Protein 7SFN (pdb70)

Radius of gyration: 20.38 Å; Cα contacts (8 Å, |Δi|>4): 750; chains: 2; bounding box: 43×58×56 Å

Structure (mmCIF, N/CA/C/O backbone):
data_7SFN
#
_entry.id   7SFN
#
_cell.length_a   54.036
_cell.length_b   54.036
_cell.length_c   245.493
_cell.angle_alpha   90.000
_cell.angle_beta   90.000
_cell.angle_gamma   120.000
#
_symmetry.space_group_name_H-M   'P 65'
#
loop_
_entity.id
_entity.type
_entity.pdbx_description
1 polymer 'OlmO - oligomycin spirocyclase'
2 non-polymer D-MALATE
3 water water
#
loop_
_atom_site.group_PDB
_atom_site.id
_atom_site.type_symbol
_atom_site.label_atom_id
_atom_site.label_alt_id
_atom_site.label_comp_id
_atom_site.label_asym_id
_atom_site.label_entity_id
_atom_site.label_seq_id
_atom_site.pdbx_PDB_ins_code
_atom_site.Cartn_x
_atom_site.Cartn_y
_atom_site.Cartn_z
_atom_site.occupancy
_atom_site.B_iso_or_equiv
_atom_site.auth_seq_id
_atom_site.auth_comp_id
_atom_site.auth_asym_id
_atom_site.auth_atom_id
_atom_site.pdbx_PDB_model_num
ATOM 1 N N . PHE A 1 37 ? 13.684 29.844 134.223 1.00 113.22 16 PHE A N 1
ATOM 2 C CA . PHE A 1 37 ? 13.587 29.301 132.873 1.00 105.57 16 PHE A CA 1
ATOM 3 C C . PHE A 1 37 ? 12.213 28.696 132.604 1.00 101.63 16 PHE A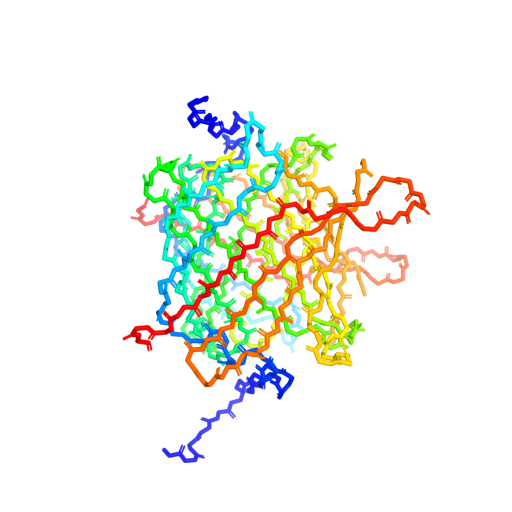 C 1
ATOM 4 O O . PHE A 1 37 ? 11.358 28.628 133.491 1.00 100.19 16 PHE A O 1
ATOM 6 N N . THR A 1 38 ? 12.010 28.270 131.362 1.00 91.87 17 THR A N 1
ATOM 7 C CA . THR A 1 38 ? 10.824 27.544 130.943 1.00 84.16 17 THR A CA 1
ATOM 8 C C . THR A 1 38 ? 11.251 26.117 130.626 1.00 74.31 17 THR A C 1
ATOM 9 O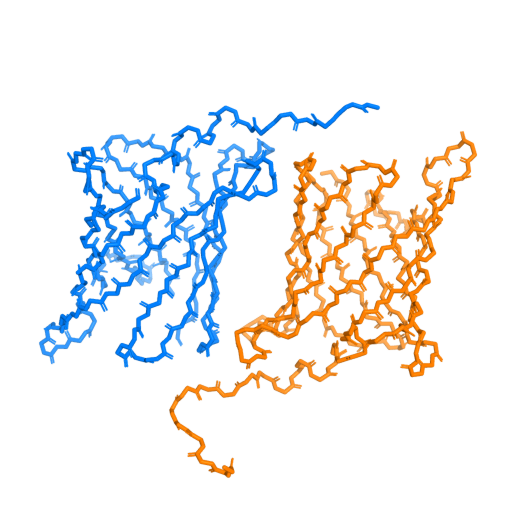 O . THR A 1 38 ? 12.438 25.840 130.429 1.00 71.76 17 THR A O 1
ATOM 13 N N . ARG A 1 39 ? 10.285 25.209 130.604 1.00 72.49 18 ARG A N 1
ATOM 14 C CA . ARG A 1 39 ? 10.562 23.812 130.296 1.00 65.37 18 ARG A CA 1
ATOM 15 C C . ARG A 1 39 ? 11.234 23.660 128.937 1.00 59.84 18 ARG A C 1
ATOM 16 O O . ARG A 1 39 ? 10.662 24.077 127.923 1.00 60.82 18 ARG A O 1
ATOM 24 N N . PRO A 1 40 ? 12.420 23.071 128.866 1.00 58.28 19 PRO A N 1
ATOM 25 C CA . PRO A 1 40 ? 13.058 22.845 127.565 1.00 56.87 19 PRO A CA 1
ATOM 26 C C . PRO A 1 40 ? 12.213 21.914 126.715 1.00 53.81 19 PRO A C 1
ATOM 27 O O . PRO A 1 40 ? 11.722 20.886 127.208 1.00 51.77 19 PRO A O 1
ATOM 31 N N . PRO A 1 41 ? 12.003 22.237 125.443 1.00 53.99 20 PRO A N 1
ATOM 32 C CA . PRO A 1 41 ? 11.268 21.319 124.568 1.00 50.62 20 PRO A CA 1
ATOM 33 C C . PRO A 1 41 ? 12.047 20.036 124.348 1.00 42.86 20 PRO A C 1
ATOM 34 O O . PRO A 1 41 ? 13.278 19.997 124.405 1.00 45.56 20 PRO A O 1
ATOM 38 N N . ALA A 1 42 ? 11.300 18.965 124.125 1.00 43.48 21 ALA A N 1
ATOM 39 C CA . ALA A 1 42 ? 11.921 17.695 123.796 1.00 45.00 21 ALA A CA 1
ATOM 40 C C . ALA A 1 42 ? 12.787 17.847 122.539 1.00 44.50 21 ALA A C 1
ATOM 41 O O . ALA A 1 42 ? 12.537 18.718 121.701 1.00 41.89 21 ALA A O 1
ATOM 43 N N . PRO A 1 43 ? 13.835 17.036 122.406 1.00 42.75 22 PRO A N 1
ATOM 44 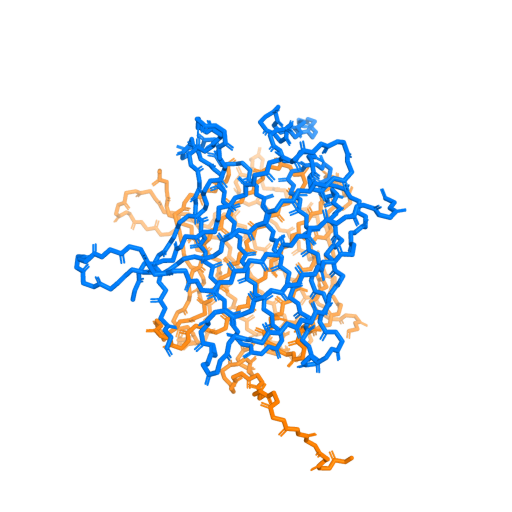C CA . PRO A 1 43 ? 14.780 17.231 121.297 1.00 43.27 22 PRO A CA 1
ATOM 45 C C . PRO A 1 43 ? 14.148 16.886 119.951 1.00 43.36 22 PRO A C 1
ATOM 46 O O . PRO A 1 43 ? 13.307 15.990 119.850 1.00 40.74 22 PRO A O 1
ATOM 50 N N . GLU A 1 44 ? 14.577 17.595 118.905 1.00 41.73 23 GLU A N 1
ATOM 51 C CA . GLU A 1 44 ? 14.069 17.300 117.564 1.00 46.00 23 GLU A CA 1
ATOM 52 C C . GLU A 1 44 ? 14.432 15.891 117.106 1.00 40.98 23 GLU A C 1
ATOM 53 O O . GLU A 1 44 ? 13.734 15.321 116.262 1.00 40.31 23 GLU A O 1
ATOM 59 N N . LYS A 1 45 ? 15.497 15.316 117.663 1.00 40.40 24 LYS A N 1
ATOM 60 C CA . LYS A 1 45 ? 15.931 13.962 117.338 1.00 43.23 24 LYS A CA 1
ATOM 61 C C . LYS A 1 45 ? 14.881 12.906 117.679 1.00 41.63 24 LYS A C 1
ATOM 62 O O . LYS A 1 45 ? 14.943 11.782 117.158 1.00 38.12 24 LYS A O 1
ATOM 68 N N . MET A 1 46 ? 13.908 13.237 118.545 1.00 38.06 25 MET A N 1
ATOM 69 C CA . MET A 1 46 ? 12.862 12.265 118.867 1.00 39.10 25 MET A CA 1
ATOM 70 C C . MET A 1 46 ? 12.008 11.926 117.639 1.00 36.45 25 MET A C 1
ATOM 71 O O . MET A 1 46 ? 11.315 10.903 117.640 1.00 35.53 25 MET A O 1
ATOM 76 N N . ARG A 1 47 ? 12.059 12.741 116.579 1.00 36.22 26 ARG A N 1
ATOM 77 C CA . ARG A 1 47 ? 11.358 12.373 115.348 1.00 36.61 26 ARG A CA 1
ATOM 78 C C . ARG A 1 47 ? 11.812 11.012 114.860 1.00 35.79 26 ARG A C 1
ATOM 79 O O . ARG A 1 47 ? 11.015 10.246 114.311 1.00 37.47 26 ARG A O 1
ATOM 87 N N . ASP A 1 48 ? 13.094 10.694 115.052 1.00 35.96 27 ASP A N 1
ATOM 88 C CA . ASP A 1 48 ? 13.638 9.404 114.644 1.00 37.95 27 ASP A CA 1
ATOM 89 C C . ASP A 1 48 ? 12.962 8.230 115.322 1.00 38.93 27 ASP A C 1
ATOM 90 O O . ASP A 1 48 ? 13.173 7.088 114.883 1.00 38.09 27 ASP A O 1
ATOM 95 N N . LEU A 1 49 ? 12.175 8.472 116.372 1.00 34.22 28 LEU A N 1
ATOM 96 C CA . LEU A 1 49 ? 11.492 7.413 117.099 1.00 34.84 28 LEU A CA 1
ATOM 97 C C . LEU A 1 49 ? 9.975 7.478 116.951 1.00 36.15 28 LEU A C 1
ATOM 98 O O . LEU A 1 49 ? 9.273 6.668 117.567 1.00 33.22 28 LEU A O 1
ATOM 103 N N . ASP A 1 50 ? 9.449 8.411 116.148 1.00 33.35 29 ASP A N 1
ATOM 104 C CA . ASP A 1 50 ? 7.997 8.565 116.050 1.00 35.39 29 ASP A CA 1
ATOM 105 C C . ASP A 1 50 ? 7.314 7.305 115.526 1.00 37.04 29 ASP A C 1
ATOM 106 O O . ASP A 1 50 ? 6.162 7.028 115.889 1.00 35.57 29 ASP A O 1
ATOM 111 N N . PHE A 1 51 ? 8.002 6.531 114.681 1.00 33.92 30 PHE A N 1
ATOM 112 C CA . PHE A 1 51 ? 7.401 5.337 114.085 1.00 34.74 30 PHE A CA 1
ATOM 113 C C . PHE A 1 51 ? 6.986 4.305 115.132 1.00 32.78 30 PHE A C 1
ATOM 114 O O . PHE A 1 51 ? 6.143 3.448 114.848 1.00 33.14 30 PHE A O 1
ATOM 122 N N . LEU A 1 52 ? 7.571 4.357 116.327 1.00 34.12 31 LEU A N 1
ATOM 123 C CA . LEU A 1 52 ? 7.206 3.443 117.401 1.00 34.47 31 LEU A CA 1
ATOM 124 C C . LEU A 1 52 ? 5.851 3.756 118.037 1.00 34.65 31 LEU A C 1
ATOM 125 O O . LEU A 1 52 ? 5.247 2.856 118.629 1.00 37.43 31 LEU A O 1
ATOM 130 N N . LEU A 1 53 ? 5.364 4.995 117.928 1.00 34.41 32 LEU A N 1
ATOM 131 C CA . LEU A 1 53 ? 4.248 5.465 118.746 1.00 39.60 32 LEU A CA 1
ATOM 132 C C . LEU A 1 53 ? 2.925 4.811 118.344 1.00 40.31 32 LEU A C 1
ATOM 133 O O . LEU A 1 53 ? 2.595 4.717 117.158 1.00 37.91 32 LEU A O 1
ATOM 138 N N . GLY A 1 54 ? 2.156 4.377 119.341 1.00 37.17 33 GLY A N 1
ATOM 139 C CA . GLY A 1 54 ? 0.890 3.705 119.115 1.00 41.31 33 GLY A CA 1
ATOM 140 C C . GLY A 1 54 ? 0.900 2.296 119.665 1.00 40.55 33 GLY A C 1
ATOM 141 O O . GLY A 1 54 ? 1.883 1.824 120.236 1.00 38.18 33 GLY A O 1
ATOM 142 N N . ASP A 1 55 ? -0.238 1.619 119.494 1.00 43.04 34 ASP A N 1
ATOM 143 C CA . ASP A 1 55 ? -0.406 0.234 119.923 1.00 42.31 34 ASP A CA 1
ATOM 144 C C . ASP A 1 55 ? -0.117 -0.674 118.743 1.00 46.47 34 ASP A C 1
ATOM 145 O O . ASP A 1 55 ? -0.659 -0.466 117.654 1.00 42.65 34 ASP A O 1
ATOM 150 N N . PHE A 1 56 ? 0.720 -1.684 118.958 1.00 39.99 35 PHE A N 1
ATOM 151 C CA . PHE A 1 56 ? 1.091 -2.607 117.898 1.00 41.98 35 PHE A CA 1
ATOM 152 C C . PHE A 1 56 ? 0.832 -4.041 118.328 1.00 42.88 35 PHE A C 1
ATOM 153 O O . PHE A 1 56 ? 1.035 -4.400 119.491 1.00 38.01 35 PHE A O 1
ATOM 161 N N . ARG A 1 57 ? 0.361 -4.848 117.388 1.00 45.83 36 ARG A N 1
ATOM 162 C CA . ARG A 1 57 ? 0.359 -6.289 117.552 1.00 45.77 36 ARG A CA 1
ATOM 163 C C . ARG A 1 57 ? 1.693 -6.809 117.031 1.00 43.74 36 ARG A C 1
ATOM 164 O O . ARG A 1 57 ? 2.083 -6.514 115.893 1.00 43.12 36 ARG A O 1
ATOM 172 N N . ALA A 1 58 ? 2.412 -7.535 117.880 1.00 39.91 37 ALA A N 1
ATOM 173 C CA . ALA A 1 58 ? 3.762 -7.985 117.572 1.00 40.45 37 ALA A CA 1
ATOM 174 C C . ALA A 1 58 ? 3.737 -9.485 117.344 1.00 46.58 37 ALA A C 1
ATOM 175 O O . ALA A 1 58 ? 3.350 -10.242 118.239 1.00 50.88 37 ALA A O 1
ATOM 177 N N . GLU A 1 59 ? 4.139 -9.907 116.152 1.00 40.55 38 GLU A N 1
ATOM 178 C CA . GLU A 1 59 ? 4.270 -11.314 115.813 1.00 46.08 38 GLU A CA 1
ATOM 179 C C . GLU A 1 59 ? 5.757 -11.641 115.860 1.00 43.84 38 GLU A C 1
ATOM 180 O O . GLU A 1 59 ? 6.539 -11.109 115.065 1.00 42.72 38 GLU A O 1
ATOM 186 N N . TRP A 1 60 ? 6.156 -12.491 116.799 1.00 41.44 39 TRP A N 1
ATOM 187 C CA . TRP A 1 60 ? 7.570 -12.746 116.998 1.00 42.68 39 TRP A CA 1
ATOM 188 C C . TRP A 1 60 ? 7.937 -14.170 116.609 1.00 44.67 39 TRP A C 1
ATOM 189 O O . TRP A 1 60 ? 7.115 -15.091 116.657 1.00 42.10 39 TRP A O 1
ATOM 200 N N . THR A 1 61 ? 9.192 -14.315 116.204 1.00 43.86 40 THR A N 1
ATOM 201 C CA . THR A 1 61 ? 9.856 -15.595 116.029 1.00 44.91 40 THR A CA 1
ATOM 202 C C . THR A 1 61 ? 11.088 -15.575 116.918 1.00 44.63 40 THR A C 1
ATOM 203 O O . THR A 1 61 ? 11.853 -14.606 116.892 1.00 40.87 40 THR A O 1
ATOM 207 N N . ASN A 1 62 ? 11.252 -16.605 117.738 1.00 44.52 41 ASN A N 1
ATOM 208 C CA . ASN A 1 62 ? 12.399 -16.713 118.632 1.00 47.05 41 ASN A CA 1
ATOM 209 C C . ASN A 1 62 ? 13.342 -17.731 118.011 1.00 43.85 41 ASN A C 1
ATOM 210 O O . ASN A 1 62 ? 13.007 -18.918 117.918 1.00 46.30 41 ASN A O 1
ATOM 215 N N . PHE A 1 63 ? 14.504 -17.259 117.553 1.00 44.98 42 PHE A N 1
ATOM 216 C CA . PHE A 1 63 ? 15.464 -18.140 116.895 1.00 46.02 42 PHE A CA 1
ATOM 217 C C . PHE A 1 63 ? 16.378 -18.853 117.881 1.00 48.66 42 PHE A C 1
ATOM 218 O O . PHE A 1 63 ? 17.077 -19.788 117.485 1.00 45.95 42 PHE A O 1
ATOM 226 N N . THR A 1 64 ? 16.412 -18.428 119.147 1.00 48.25 43 THR A N 1
ATOM 227 C CA . THR A 1 64 ? 17.248 -19.134 120.107 1.00 50.28 43 THR A CA 1
ATOM 228 C C . THR A 1 64 ? 16.697 -20.521 120.422 1.00 52.39 43 THR A C 1
ATOM 229 O O . THR A 1 64 ? 17.465 -21.402 120.815 1.00 55.10 43 THR A O 1
ATOM 233 N N . ALA A 1 65 ? 15.403 -20.750 120.215 1.00 52.63 44 ALA A N 1
ATOM 234 C CA . ALA A 1 65 ? 14.850 -22.094 120.307 1.00 53.45 44 ALA A CA 1
ATOM 235 C C . ALA A 1 65 ? 15.138 -22.881 119.038 1.00 53.90 44 ALA A C 1
ATOM 236 O O . ALA A 1 65 ? 15.181 -22.332 117.930 1.00 53.36 44 ALA A O 1
ATOM 238 N N . ASP A 1 66 ? 15.301 -24.187 119.202 1.00 53.17 45 ASP A N 1
ATOM 239 C CA . ASP A 1 66 ? 15.545 -25.089 118.080 1.00 54.07 45 ASP A CA 1
ATOM 240 C C . ASP A 1 66 ? 14.579 -26.254 118.199 1.00 58.23 45 ASP A C 1
ATOM 241 O O . ASP A 1 66 ? 14.786 -27.133 119.061 1.00 58.86 45 ASP A O 1
ATOM 246 N N . PRO A 1 67 ? 13.533 -26.316 117.348 1.00 55.60 46 PRO A N 1
ATOM 247 C CA . PRO A 1 67 ? 13.282 -25.371 116.252 1.00 51.82 46 PRO A CA 1
ATOM 248 C C . PRO A 1 67 ? 12.771 -24.006 116.718 1.00 54.23 46 PRO A C 1
ATOM 249 O O . PRO A 1 67 ? 12.508 -23.826 117.895 1.00 52.84 46 PRO A O 1
ATOM 253 N N . ALA A 1 68 ? 12.670 -23.050 115.793 1.00 54.65 47 ALA A N 1
ATOM 254 C CA . ALA A 1 68 ? 12.287 -21.694 116.164 1.00 48.92 47 ALA A CA 1
ATOM 255 C C . ALA A 1 68 ? 10.827 -21.655 116.589 1.00 50.22 47 ALA A C 1
ATOM 256 O O . ALA A 1 68 ? 9.967 -22.280 115.967 1.00 53.98 47 ALA A O 1
ATOM 258 N N . THR A 1 69 ? 10.542 -20.913 117.654 1.00 49.94 48 THR A N 1
ATOM 259 C CA . THR A 1 69 ? 9.180 -20.782 118.147 1.00 51.34 48 THR A CA 1
ATOM 260 C C . THR A 1 69 ? 8.584 -19.439 117.731 1.00 51.95 48 THR A C 1
ATOM 261 O O . THR A 1 69 ? 9.309 -18.480 117.458 1.00 49.76 48 THR A O 1
ATOM 265 N N . THR A 1 70 ? 7.249 -19.386 117.657 1.00 51.73 49 THR A N 1
ATOM 266 C CA . THR A 1 70 ? 6.540 -18.171 117.278 1.00 51.08 49 THR A CA 1
ATOM 267 C C . THR A 1 70 ? 5.442 -17.869 118.285 1.00 52.99 49 THR A C 1
ATOM 268 O O . THR A 1 70 ? 4.923 -18.763 118.961 1.00 51.71 49 THR A O 1
ATOM 272 N N . GLY A 1 71 ? 5.080 -16.597 118.359 1.00 47.75 50 GLY A N 1
ATOM 273 C CA . GLY A 1 71 ? 3.948 -16.199 119.159 1.00 50.31 50 GLY A CA 1
ATOM 274 C C . GLY A 1 71 ? 3.606 -14.752 118.895 1.00 48.42 50 GLY A C 1
ATOM 275 O O . GLY A 1 71 ? 4.096 -14.137 117.946 1.00 47.86 50 GLY A O 1
ATOM 276 N N . THR A 1 72 ? 2.762 -14.204 119.755 1.00 46.66 51 THR A N 1
ATOM 277 C CA . THR A 1 72 ? 2.344 -12.823 119.608 1.00 48.18 51 THR A CA 1
ATOM 278 C C . THR A 1 72 ? 2.519 -12.070 120.914 1.00 49.65 51 THR A C 1
ATOM 279 O O . THR A 1 72 ? 2.621 -12.651 122.003 1.00 54.52 51 THR A O 1
ATOM 283 N N . ALA A 1 73 ? 2.569 -10.752 120.777 1.00 45.80 52 ALA A N 1
ATOM 284 C CA . ALA A 1 73 ? 2.703 -9.858 121.912 1.00 46.22 52 ALA A CA 1
ATOM 285 C C . ALA A 1 73 ? 2.044 -8.539 121.539 1.00 47.92 52 ALA A C 1
ATOM 286 O O . ALA A 1 73 ? 1.605 -8.343 120.400 1.00 42.84 52 ALA A O 1
ATOM 288 N N . ALA A 1 74 ? 1.962 -7.643 122.514 1.00 41.22 53 ALA A N 1
ATOM 289 C CA . ALA A 1 74 ? 1.507 -6.274 122.308 1.00 42.11 53 ALA A CA 1
ATOM 290 C C . ALA A 1 74 ? 2.676 -5.355 122.620 1.00 42.36 53 ALA A C 1
ATOM 291 O O . ALA A 1 74 ? 3.235 -5.419 123.722 1.00 41.76 53 ALA A O 1
ATOM 293 N N . TRP A 1 75 ? 3.067 -4.534 121.648 1.00 35.76 54 TRP A N 1
ATOM 294 C CA . TRP A 1 75 ? 4.130 -3.549 121.830 1.00 35.91 54 TRP A CA 1
ATOM 295 C C . TRP A 1 75 ? 3.484 -2.190 121.649 1.00 40.46 54 TRP A C 1
ATOM 296 O O . TRP A 1 75 ? 3.175 -1.799 120.521 1.00 36.43 54 TRP A O 1
ATOM 307 N N . ASN A 1 76 ? 3.279 -1.482 122.756 1.00 36.62 55 ASN A N 1
ATOM 308 C CA . ASN A 1 76 ? 2.574 -0.211 122.760 1.00 38.49 55 ASN A CA 1
ATOM 309 C C . ASN A 1 76 ? 3.534 0.857 123.259 1.00 39.08 55 ASN A C 1
ATOM 310 O O . ASN A 1 76 ? 4.047 0.749 124.379 1.00 37.37 55 ASN A O 1
ATOM 315 N N . THR A 1 77 ? 3.795 1.874 122.434 1.00 33.87 56 THR A N 1
ATOM 316 C CA . THR A 1 77 ? 4.751 2.917 122.794 1.00 36.76 56 THR A CA 1
ATOM 317 C C . THR A 1 77 ? 4.042 4.254 122.931 1.00 34.27 56 THR A C 1
ATOM 318 O O . THR A 1 77 ? 3.199 4.601 122.101 1.00 36.07 56 THR A O 1
ATOM 322 N N . ALA A 1 78 ? 4.374 4.989 123.990 1.00 33.54 57 ALA A N 1
ATOM 323 C CA . ALA A 1 78 ? 3.780 6.288 124.241 1.00 39.34 57 ALA A CA 1
ATOM 324 C C . ALA A 1 78 ? 4.883 7.304 124.466 1.00 35.45 57 ALA A C 1
ATOM 325 O O . ALA A 1 78 ? 6.003 6.962 124.843 1.00 35.42 57 ALA A O 1
ATOM 327 N N . SER A 1 79 ? 4.553 8.559 124.205 1.00 38.36 58 SER A N 1
ATOM 328 C CA . SER A 1 79 ? 5.421 9.657 124.578 1.00 37.45 58 SER A CA 1
ATOM 329 C C . SER A 1 79 ? 5.193 9.992 126.051 1.00 40.33 58 SER A C 1
ATOM 330 O O . SER A 1 79 ? 4.048 10.118 126.499 1.00 38.75 58 SER A O 1
ATOM 333 N N . THR A 1 80 ? 6.277 10.119 126.808 1.00 36.98 59 THR A N 1
ATOM 334 C CA . THR A 1 80 ? 6.177 10.468 128.215 1.00 35.99 59 THR A CA 1
ATOM 335 C C . THR A 1 80 ? 7.074 11.660 128.493 1.00 40.38 59 THR A C 1
ATOM 336 O O . THR A 1 80 ? 7.896 12.058 127.657 1.00 38.31 59 THR A O 1
ATOM 340 N N . PHE A 1 81 ? 6.878 12.237 129.683 1.00 36.53 60 PHE A N 1
ATOM 341 C CA . PHE A 1 81 ? 7.688 13.338 130.194 1.00 38.20 60 PHE A CA 1
ATOM 342 C C . PHE A 1 81 ? 7.854 14.440 129.149 1.00 39.69 60 PHE A C 1
ATOM 343 O O . PHE A 1 81 ? 8.963 14.883 128.835 1.00 38.62 60 PHE A O 1
ATOM 351 N N . HIS A 1 82 ? 6.714 14.870 128.604 1.00 38.33 61 HIS A N 1
ATOM 352 C CA . HIS A 1 82 ? 6.645 15.970 127.647 1.00 40.93 61 HIS A CA 1
ATOM 353 C C . HIS A 1 82 ? 7.527 15.695 126.427 1.00 42.55 61 HIS A C 1
ATOM 354 O O . HIS A 1 82 ? 8.136 16.604 125.862 1.00 41.65 61 HIS A O 1
ATOM 361 N N . GLY A 1 83 ? 7.607 14.425 126.023 1.00 38.29 62 GLY A N 1
ATOM 362 C CA . GLY A 1 83 ? 8.321 14.053 124.818 1.00 37.13 62 GLY A CA 1
ATOM 363 C C . GLY A 1 83 ? 9.798 13.796 125.002 1.00 39.44 62 GLY A C 1
ATOM 364 O O . GLY A 1 83 ? 10.471 13.440 124.029 1.00 40.27 62 GLY A O 1
ATOM 365 N N . HIS A 1 84 ? 10.330 13.971 126.211 1.00 36.31 63 HIS A N 1
ATOM 366 C CA . HIS A 1 84 ? 11.737 13.709 126.473 1.00 37.61 63 HIS A CA 1
ATOM 367 C C . HIS A 1 84 ? 12.067 12.224 126.549 1.00 36.01 63 HIS A C 1
ATOM 368 O O . HIS A 1 84 ? 13.248 11.865 126.496 1.00 35.94 63 HIS A O 1
ATOM 375 N N . ALA A 1 85 ? 11.066 11.354 126.681 1.00 31.43 64 ALA A N 1
ATOM 376 C CA . ALA A 1 85 ? 11.299 9.913 126.719 1.00 35.38 64 ALA A CA 1
ATOM 377 C C . ALA A 1 85 ? 10.137 9.214 126.040 1.00 35.05 64 ALA A C 1
ATOM 378 O O . ALA A 1 85 ? 8.978 9.576 126.263 1.00 35.71 64 ALA A O 1
ATOM 380 N N . TYR A 1 86 ? 10.448 8.227 125.210 1.00 32.62 65 TYR A N 1
ATOM 381 C CA . TYR A 1 86 ? 9.432 7.352 124.648 1.00 36.41 65 TYR A CA 1
ATOM 382 C C . TYR A 1 86 ? 9.457 6.053 125.429 1.00 33.82 65 TYR A C 1
ATOM 383 O O . TYR A 1 86 ? 10.532 5.524 125.726 1.00 35.25 65 TYR A O 1
ATOM 392 N N . GLU A 1 87 ? 8.274 5.558 125.786 1.00 29.94 66 GLU A N 1
ATOM 393 C CA . GLU A 1 87 ? 8.165 4.427 126.696 1.00 35.59 66 GLU A CA 1
ATOM 394 C C . GLU A 1 87 ? 7.375 3.327 126.016 1.00 32.09 66 GLU A C 1
ATOM 395 O O . GLU A 1 87 ? 6.175 3.470 125.786 1.00 35.79 66 GLU A O 1
ATOM 401 N N . MET A 1 88 ? 8.043 2.236 125.692 1.00 34.35 67 MET A N 1
ATOM 402 C CA . MET A 1 88 ? 7.374 1.103 125.077 1.00 37.11 67 MET A CA 1
ATOM 403 C C . MET A 1 88 ? 7.056 0.086 126.160 1.00 38.69 67 MET A C 1
ATOM 404 O O . MET A 1 88 ? 7.929 -0.267 126.961 1.00 40.86 67 MET A O 1
ATOM 409 N N . THR A 1 89 ? 5.806 -0.361 126.198 1.00 36.01 68 THR A N 1
ATOM 410 C CA . THR A 1 89 ? 5.404 -1.465 127.051 1.00 35.81 68 THR A CA 1
ATOM 411 C C . THR A 1 89 ? 5.246 -2.707 126.191 1.00 41.39 68 THR A C 1
ATOM 412 O O . THR A 1 89 ? 4.487 -2.701 125.211 1.00 41.86 68 THR A O 1
ATOM 416 N N . GLN A 1 90 ? 5.970 -3.761 126.547 1.00 40.07 69 GLN A N 1
ATOM 417 C CA . GLN A 1 90 ? 5.889 -5.043 125.863 1.00 40.29 69 GLN A CA 1
ATOM 418 C C . GLN A 1 90 ? 5.185 -6.031 126.785 1.00 47.36 69 GLN A C 1
ATOM 419 O O . GLN A 1 90 ? 5.678 -6.322 127.883 1.00 45.00 69 GLN A O 1
ATOM 425 N N . ARG A 1 91 ? 4.029 -6.526 126.355 1.00 42.78 70 ARG A N 1
ATOM 426 C CA A ARG A 1 91 ? 3.267 -7.522 127.097 0.51 52.32 70 ARG A CA 1
ATOM 427 C CA B ARG A 1 91 ? 3.294 -7.534 127.107 0.49 50.83 70 ARG A CA 1
ATOM 428 C C . ARG A 1 91 ? 3.206 -8.806 126.281 1.00 52.91 70 ARG A C 1
ATOM 429 O O . ARG A 1 91 ? 2.593 -8.827 125.205 1.00 47.76 70 ARG A O 1
ATOM 444 N N . VAL A 1 92 ? 3.843 -9.861 126.779 1.00 49.79 71 VAL A N 1
ATOM 445 C CA . VAL A 1 92 ? 3.750 -11.174 126.160 1.00 56.95 71 VAL A CA 1
ATOM 446 C C . VAL A 1 92 ? 2.844 -12.004 127.055 1.00 64.91 71 VAL A C 1
ATOM 447 O O . VAL A 1 92 ? 3.305 -12.585 128.047 1.00 64.96 71 VAL A O 1
ATOM 451 N N . GLU A 1 93 ? 1.542 -12.019 126.738 1.00 61.48 72 GLU A N 1
ATOM 452 C CA . GLU A 1 93 ? 0.587 -12.760 127.559 1.00 70.53 72 GLU A CA 1
ATOM 453 C C . GLU A 1 93 ? 0.970 -14.226 127.662 1.00 77.35 72 GLU A C 1
ATOM 454 O O . GLU A 1 93 ? 0.717 -14.864 128.690 1.00 80.34 72 GLU A O 1
ATOM 456 N N . ALA A 1 94 ? 1.607 -14.766 126.625 1.00 83.14 73 ALA A N 1
ATOM 457 C CA . ALA A 1 94 ? 2.146 -16.118 126.693 1.00 89.97 73 ALA A CA 1
ATOM 458 C C . ALA A 1 94 ? 3.182 -16.293 127.800 1.00 89.13 73 ALA A C 1
ATOM 459 O O . ALA A 1 94 ? 3.019 -17.161 128.667 1.00 90.31 73 ALA A O 1
ATOM 461 N N . HIS A 1 95 ? 4.246 -15.509 127.794 1.00 77.73 74 HIS A N 1
ATOM 462 C CA . HIS A 1 95 ? 5.144 -16.053 128.805 1.00 78.54 74 HIS A CA 1
ATOM 463 C C . HIS A 1 95 ? 4.928 -15.400 130.179 1.00 72.48 74 HIS A C 1
ATOM 464 O O . HIS A 1 95 ? 5.898 -15.355 130.958 1.00 68.98 74 HIS A O 1
ATOM 471 N N . ASP A 1 96 ? 3.714 -14.873 130.382 1.00 70.14 75 ASP A N 1
ATOM 472 C CA . ASP A 1 96 ? 3.393 -13.837 131.364 1.00 68.80 75 ASP A CA 1
ATOM 473 C C . ASP A 1 96 ? 4.585 -12.929 131.647 1.00 63.16 75 ASP A C 1
ATOM 474 O O . ASP A 1 96 ? 5.088 -12.881 132.775 1.00 60.61 75 ASP A O 1
ATOM 479 N N . LEU A 1 97 ? 5.043 -12.210 130.633 1.00 57.08 76 LEU A N 1
ATOM 480 C CA . LEU A 1 97 ? 6.127 -11.260 130.776 1.00 54.71 76 LEU A CA 1
ATOM 481 C C . LEU A 1 97 ? 5.596 -9.875 130.450 1.00 54.66 76 LEU A C 1
ATOM 482 O O . LEU A 1 97 ? 4.773 -9.713 129.539 1.00 50.45 76 LEU A O 1
ATOM 487 N N . THR A 1 98 ? 6.048 -8.887 131.214 1.00 44.91 77 THR A N 1
ATOM 488 C CA . THR A 1 98 ? 5.806 -7.481 130.920 1.00 44.61 77 THR A CA 1
ATOM 489 C C . THR A 1 98 ? 7.156 -6.784 130.983 1.00 45.64 77 THR A C 1
ATOM 490 O O . THR A 1 98 ? 7.869 -6.895 131.989 1.00 41.48 77 THR A O 1
ATOM 494 N N . GLY A 1 99 ? 7.524 -6.122 129.895 1.00 40.31 78 GLY A N 1
ATOM 495 C CA . GLY A 1 99 ? 8.770 -5.400 129.800 1.00 38.46 78 GLY A CA 1
ATOM 496 C C . GLY A 1 99 ? 8.529 -3.939 129.479 1.00 38.40 78 GLY A C 1
ATOM 497 O O . GLY A 1 99 ? 7.439 -3.570 129.029 1.00 37.82 78 GLY A O 1
ATOM 498 N N . ARG A 1 100 ? 9.530 -3.100 129.725 1.00 34.40 79 ARG A N 1
ATOM 499 C CA . ARG A 1 100 ? 9.491 -1.685 129.382 1.00 34.42 79 ARG A CA 1
ATOM 500 C C . ARG A 1 100 ? 10.781 -1.316 128.673 1.00 33.89 79 ARG A C 1
ATOM 501 O O . ARG A 1 100 ? 11.863 -1.752 129.076 1.00 35.85 79 ARG A O 1
ATOM 509 N N . PHE A 1 101 ? 10.669 -0.504 127.626 1.00 30.66 80 PHE A N 1
ATOM 510 C CA . PHE A 1 101 ? 11.813 0.025 126.892 1.00 31.74 80 PHE A CA 1
ATOM 511 C C . PHE A 1 101 ? 11.684 1.545 126.905 1.00 33.62 80 PHE A C 1
ATOM 512 O O . PHE A 1 101 ? 10.750 2.092 126.303 1.00 34.13 80 PHE A O 1
ATOM 520 N N . VAL A 1 102 ? 12.589 2.227 127.613 1.00 30.93 81 VAL A N 1
ATOM 521 C CA . VAL A 1 102 ? 12.582 3.689 127.722 1.00 29.83 81 VAL A CA 1
ATOM 522 C C . VAL A 1 102 ? 13.697 4.202 126.829 1.00 29.35 81 VAL A C 1
ATOM 523 O O . VAL A 1 102 ? 14.857 3.817 127.007 1.00 30.74 81 VAL A O 1
ATOM 527 N N . VAL A 1 103 ? 13.358 5.082 125.885 1.00 29.82 82 VAL A N 1
ATOM 528 C CA . VAL A 1 103 ? 14.309 5.549 124.882 1.00 31.15 82 VAL A CA 1
ATOM 529 C C . VAL A 1 103 ? 14.370 7.070 124.958 1.00 32.25 82 VAL A C 1
ATOM 530 O O . VAL A 1 103 ? 13.328 7.741 124.966 1.00 32.14 82 VAL A O 1
ATOM 534 N N . GLN A 1 104 ? 15.586 7.611 124.995 1.00 29.39 83 GLN A N 1
ATOM 535 C CA . GLN A 1 104 ? 15.799 9.051 125.036 1.00 34.76 83 GLN A CA 1
ATOM 536 C C . GLN A 1 104 ? 16.959 9.413 124.120 1.00 35.19 83 GLN A C 1
ATOM 537 O O . GLN A 1 104 ? 17.824 8.583 123.838 1.00 33.76 83 GLN A O 1
ATOM 543 N N . TRP A 1 105 ? 16.983 10.674 123.685 1.00 30.94 84 TRP A N 1
ATOM 544 C CA . TRP A 1 105 ? 18.155 11.266 123.047 1.00 39.19 84 TRP A CA 1
ATOM 545 C C . TRP A 1 105 ? 19.074 11.894 124.093 1.00 42.39 84 TRP A C 1
ATOM 546 O O . TRP A 1 105 ? 18.618 12.675 124.938 1.00 40.49 84 TRP A O 1
ATOM 557 N N . VAL A 1 106 ? 20.368 11.576 124.017 1.00 38.36 85 VAL A N 1
ATOM 558 C CA . VAL A 1 106 ? 21.372 12.100 124.944 1.00 43.43 85 VAL A CA 1
ATOM 559 C C . VAL A 1 106 ? 22.325 12.990 124.146 1.00 46.31 85 VAL A C 1
ATOM 560 O O . VAL A 1 106 ? 23.263 12.508 123.498 1.00 44.74 85 VAL A O 1
ATOM 564 N N . GLU A 1 107 ? 22.098 14.303 124.198 1.00 49.05 86 GLU A N 1
ATOM 565 C CA . GLU A 1 107 ? 22.858 15.221 123.355 1.00 50.77 86 GLU A CA 1
ATOM 566 C C . GLU A 1 107 ? 24.351 15.170 123.665 1.00 52.68 86 GLU A C 1
ATOM 567 O O . GLU A 1 107 ? 25.182 15.185 122.748 1.00 56.33 86 GLU A O 1
ATOM 573 N N . SER A 1 108 ? 24.716 15.114 124.948 1.00 56.07 87 SER A N 1
ATOM 574 C CA . SER A 1 108 ? 26.134 15.150 125.297 1.00 61.35 87 SER A CA 1
ATOM 575 C C . SER A 1 108 ? 26.880 13.965 124.701 1.00 60.45 87 SER A C 1
ATOM 576 O O . SER A 1 108 ? 28.072 14.069 124.393 1.00 62.72 87 SER A O 1
ATOM 579 N N . GLU A 1 109 ? 26.182 12.856 124.480 1.00 56.84 88 GLU A N 1
ATOM 580 C CA . GLU A 1 109 ? 26.776 11.642 123.951 1.00 56.04 88 GLU A CA 1
ATOM 581 C C . GLU A 1 109 ? 26.519 11.477 122.456 1.00 56.30 88 GLU A C 1
ATOM 582 O O . GLU A 1 109 ? 27.050 10.541 121.850 1.00 54.82 88 GLU A O 1
ATOM 588 N N . SER A 1 110 ? 25.731 12.374 121.855 1.00 54.86 89 SER A N 1
ATOM 589 C CA . SER A 1 110 ? 25.307 12.292 120.450 1.00 49.17 89 SER A CA 1
ATOM 590 C C . SER A 1 110 ? 24.803 10.899 120.103 1.00 48.45 89 SER A C 1
ATOM 591 O O . SER A 1 110 ? 25.185 10.300 119.094 1.00 46.24 89 SER A O 1
ATOM 594 N N . SER A 1 111 ? 23.930 10.372 120.959 1.00 43.54 90 SER A N 1
ATOM 595 C CA . SER A 1 111 ? 23.377 9.061 120.669 1.00 45.66 90 SER A CA 1
ATOM 596 C C . SER A 1 111 ? 22.071 8.880 121.423 1.00 38.36 90 SER A C 1
ATOM 597 O O . SER A 1 111 ? 21.743 9.650 122.328 1.00 40.81 90 SER A O 1
ATOM 600 N N . PHE A 1 112 ? 21.310 7.873 121.005 1.00 36.36 91 PHE A N 1
ATOM 601 C CA . PHE A 1 112 ? 20.109 7.481 121.722 1.00 36.95 91 PHE A CA 1
ATOM 602 C C . PHE A 1 112 ? 20.466 6.484 122.819 1.00 38.31 91 PHE A C 1
ATOM 603 O O . PHE A 1 112 ? 21.381 5.668 122.668 1.00 37.60 91 PHE A O 1
ATOM 611 N N . SER A 1 113 ? 19.756 6.586 123.935 1.00 34.92 92 SER A N 1
ATOM 612 C CA . SER A 1 113 ? 19.830 5.636 125.032 1.00 34.08 92 SER A CA 1
ATOM 613 C C . SER A 1 113 ? 18.588 4.765 125.016 1.00 35.44 92 SER A C 1
ATOM 614 O O . SER A 1 113 ? 17.476 5.265 124.813 1.00 36.56 92 SER A O 1
ATOM 617 N N . GLY A 1 114 ? 18.772 3.469 125.231 1.00 31.83 93 GLY A N 1
ATOM 618 C CA . GLY A 1 114 ? 17.635 2.583 125.384 1.00 32.65 93 GLY A CA 1
ATOM 619 C C . GLY A 1 114 ? 17.789 1.753 126.647 1.00 37.58 93 GLY A C 1
ATOM 620 O O . GLY A 1 114 ? 18.773 1.020 126.791 1.00 37.81 93 GLY A O 1
ATOM 621 N N . TYR A 1 115 ? 16.829 1.849 127.566 1.00 33.51 94 TYR A N 1
ATOM 622 C CA . TYR A 1 115 ? 16.885 1.150 128.846 1.00 33.98 94 TYR A CA 1
ATOM 623 C C . TYR A 1 115 ? 15.745 0.139 128.890 1.00 32.06 94 TYR A C 1
ATOM 624 O O . TYR A 1 115 ? 14.579 0.536 128.958 1.00 32.44 94 TYR A O 1
ATOM 633 N N . TYR A 1 116 ? 16.068 -1.163 128.833 1.00 30.68 95 TYR A N 1
ATOM 634 C CA . TYR A 1 116 ? 15.063 -2.229 128.874 1.00 33.28 95 TYR A CA 1
ATOM 635 C C . TYR A 1 116 ? 15.107 -2.929 130.230 1.00 35.56 95 TYR A C 1
ATOM 636 O O . TYR A 1 116 ? 16.194 -3.241 130.730 1.00 36.18 95 TYR A O 1
ATOM 645 N N . TYR A 1 117 ? 13.932 -3.201 130.809 1.00 33.92 96 TYR A N 1
ATOM 646 C CA . TYR A 1 117 ? 13.849 -4.029 132.014 1.00 36.57 96 TYR A CA 1
ATOM 647 C C . TYR A 1 117 ? 12.461 -4.653 132.071 1.00 37.50 96 TYR A C 1
ATOM 648 O O . TYR A 1 117 ? 11.504 -4.108 131.512 1.00 35.83 96 TYR A O 1
ATOM 657 N N . ASP A 1 118 ? 12.356 -5.821 132.720 1.00 33.39 97 ASP A N 1
ATOM 658 C CA . ASP A 1 118 ? 11.087 -6.542 132.740 1.00 38.89 97 ASP A CA 1
ATOM 659 C C . ASP A 1 118 ? 10.904 -7.250 134.082 1.00 40.12 97 ASP A C 1
ATOM 660 O O . ASP A 1 118 ? 11.768 -7.191 134.965 1.00 36.11 97 ASP A O 1
ATOM 665 N N . ASP A 1 119 ? 9.767 -7.940 134.225 1.00 38.43 98 ASP A N 1
ATOM 666 C CA . ASP A 1 119 ? 9.424 -8.599 135.479 1.00 44.54 98 ASP A CA 1
ATOM 667 C C . ASP A 1 119 ? 9.916 -10.042 135.542 1.00 46.43 98 ASP A C 1
ATOM 668 O O . ASP A 1 119 ? 9.424 -10.830 136.365 1.00 44.19 98 ASP A O 1
ATOM 673 N N . TRP A 1 120 ? 10.888 -10.390 134.698 1.00 41.45 99 TRP A N 1
ATOM 674 C CA . TRP A 1 120 ? 11.654 -11.619 134.812 1.00 44.60 99 TRP A CA 1
ATOM 675 C C . TRP A 1 120 ? 13.093 -11.339 135.204 1.00 43.66 99 TRP A C 1
ATOM 676 O O . TRP A 1 120 ? 13.924 -12.248 135.183 1.00 49.75 99 TRP A O 1
ATOM 687 N N . GLY A 1 121 ? 13.409 -10.097 135.547 1.00 41.05 100 GLY A N 1
ATOM 688 C CA . GLY A 1 121 ? 14.743 -9.749 135.965 1.00 41.24 100 GLY A CA 1
ATOM 689 C C . GLY A 1 121 ? 15.694 -9.370 134.852 1.00 44.82 100 GLY A C 1
ATOM 690 O O . GLY A 1 121 ? 16.852 -9.046 135.139 1.00 48.07 100 GLY A O 1
ATOM 691 N N . ASN A 1 122 ? 15.258 -9.403 133.596 1.00 41.75 101 ASN A N 1
ATOM 692 C CA . ASN A 1 122 ? 16.128 -8.954 132.521 1.00 45.53 101 ASN A CA 1
ATOM 693 C C . ASN A 1 122 ? 16.298 -7.442 132.575 1.00 41.50 101 ASN A C 1
ATOM 694 O O . ASN A 1 122 ? 15.378 -6.703 132.936 1.00 40.45 101 ASN A O 1
ATOM 699 N N . ARG A 1 123 ? 17.487 -6.984 132.196 1.00 43.19 102 ARG A N 1
ATOM 700 C CA . ARG A 1 123 ? 17.791 -5.560 132.216 1.00 42.23 102 ARG A CA 1
ATOM 701 C C . ARG A 1 123 ? 18.962 -5.298 131.277 1.00 45.40 102 ARG A C 1
ATOM 702 O O . ARG A 1 123 ? 19.992 -5.975 131.375 1.00 44.56 102 ARG A O 1
ATOM 710 N N . THR A 1 124 ? 18.810 -4.316 130.381 1.00 42.28 103 THR A N 1
ATOM 711 C CA . THR A 1 124 ? 19.862 -3.965 129.429 1.00 43.84 103 THR A CA 1
ATOM 712 C C . THR A 1 124 ? 19.853 -2.468 129.121 1.00 39.95 103 THR A C 1
ATOM 713 O O . THR A 1 124 ? 18.790 -1.864 128.941 1.00 36.27 103 THR A O 1
ATOM 717 N N . LEU A 1 125 ? 21.046 -1.882 129.055 1.00 39.71 104 LEU A N 1
ATOM 718 C CA . LEU A 1 125 ? 21.244 -0.529 128.552 1.00 44.25 104 LEU A CA 1
ATOM 719 C C . LEU A 1 125 ? 21.929 -0.580 127.193 1.00 41.46 104 LEU A C 1
ATOM 720 O O . LEU A 1 125 ? 23.046 -1.100 127.067 1.00 39.07 104 LEU A O 1
ATOM 725 N N . LEU A 1 126 ? 21.254 -0.036 126.191 1.00 38.92 105 LEU A N 1
ATOM 726 C CA . LEU A 1 126 ? 21.719 -0.012 124.812 1.00 37.58 105 LEU A CA 1
ATOM 727 C C . LEU A 1 126 ? 21.912 1.429 124.367 1.00 37.25 105 LEU A C 1
ATOM 728 O O . LEU A 1 126 ? 21.337 2.363 124.943 1.00 34.14 105 LEU A O 1
ATOM 733 N N . THR A 1 127 ? 22.737 1.615 123.338 1.00 37.09 106 THR A N 1
ATOM 734 C CA . THR A 1 127 ? 22.885 2.942 122.758 1.00 41.06 106 THR A CA 1
ATOM 735 C C . THR A 1 127 ? 22.832 2.826 121.241 1.00 37.68 106 THR A C 1
ATOM 736 O O . THR A 1 127 ? 23.122 1.774 120.670 1.00 38.19 106 THR A O 1
ATOM 740 N N . SER A 1 128 ? 22.442 3.923 120.594 1.00 38.26 107 SER A N 1
ATOM 741 C CA . SER A 1 128 ? 22.332 3.938 119.139 1.00 43.07 107 SER A CA 1
ATOM 742 C C . SER A 1 128 ? 22.826 5.273 118.613 1.00 44.15 107 SER A C 1
ATOM 743 O O . SER A 1 128 ? 22.464 6.326 119.149 1.00 40.36 107 SER A O 1
ATOM 746 N N . GLU A 1 129 ? 23.649 5.228 117.566 1.00 42.58 108 GLU A N 1
ATOM 747 C CA . GLU A 1 129 ? 24.100 6.452 116.915 1.00 52.82 108 GLU A CA 1
ATOM 748 C C . GLU A 1 129 ? 22.997 7.119 116.104 1.00 49.06 108 GLU A C 1
ATOM 749 O O . GLU A 1 129 ? 23.178 8.262 115.671 1.00 52.98 108 GLU A O 1
ATOM 755 N N . GLY A 1 130 ? 21.879 6.437 115.889 1.00 43.80 109 GLY A N 1
ATOM 756 C CA . GLY A 1 130 ? 20.778 6.948 115.104 1.00 46.04 109 GLY A CA 1
ATOM 757 C C . GLY A 1 130 ? 20.590 6.145 113.826 1.00 48.05 109 GLY A C 1
ATOM 758 O O . GLY A 1 130 ? 21.251 5.130 113.582 1.00 42.94 109 GLY A O 1
ATOM 759 N N . TRP A 1 131 ? 19.660 6.622 113.000 1.00 45.17 110 TRP A N 1
ATOM 760 C CA . TRP A 1 131 ? 19.355 5.954 111.741 1.00 47.29 110 TRP A CA 1
ATOM 761 C C . TRP A 1 131 ? 20.550 6.000 110.808 1.00 49.22 110 TRP A C 1
ATOM 762 O O . TRP A 1 131 ? 21.128 7.066 110.575 1.00 53.10 110 TRP A O 1
ATOM 773 N N . GLN A 1 132 ? 20.908 4.844 110.256 1.00 50.74 111 GLN A N 1
ATOM 774 C CA . GLN A 1 132 ? 21.946 4.794 109.233 1.00 57.56 111 GLN A CA 1
ATOM 775 C C . GLN A 1 132 ? 21.628 3.661 108.270 1.00 57.48 111 GLN A C 1
ATOM 776 O O . GLN A 1 132 ? 21.432 2.518 108.698 1.00 54.06 111 GLN A O 1
ATOM 782 N N . ASP A 1 133 ? 21.545 3.994 106.980 1.00 54.66 112 ASP A N 1
ATOM 783 C CA . ASP A 1 133 ? 21.423 3.002 105.915 1.00 57.73 112 ASP A CA 1
ATOM 784 C C . ASP A 1 133 ? 20.184 2.123 106.080 1.00 51.08 112 ASP A C 1
ATOM 785 O O . ASP A 1 133 ? 20.227 0.913 105.862 1.00 47.22 112 ASP A O 1
ATOM 790 N N . GLY A 1 134 ? 19.068 2.739 106.459 1.00 48.95 113 GLY A N 1
ATOM 791 C CA . GLY A 1 134 ? 17.805 2.045 106.580 1.00 49.07 113 GLY A CA 1
ATOM 792 C C . GLY A 1 134 ? 17.576 1.262 107.863 1.00 46.78 113 GLY A C 1
ATOM 793 O O . GLY A 1 134 ? 16.540 0.600 107.974 1.00 44.50 113 GLY A O 1
ATOM 794 N N . TYR A 1 135 ? 18.499 1.298 108.827 1.00 46.32 114 TYR A N 1
ATOM 795 C CA . TYR A 1 135 ? 18.325 0.610 110.104 1.00 47.02 114 TYR A CA 1
ATOM 796 C C . TYR A 1 135 ? 18.562 1.562 111.268 1.00 44.48 114 TYR A C 1
ATOM 797 O O . TYR A 1 135 ? 19.369 2.491 111.180 1.00 45.35 114 TYR A O 1
ATOM 806 N N . LEU A 1 136 ? 17.898 1.278 112.386 1.00 41.64 115 LEU A N 1
ATOM 807 C CA . LEU A 1 136 ? 18.170 1.932 113.665 1.00 40.06 115 LEU A CA 1
ATOM 808 C C . LEU A 1 136 ? 18.593 0.860 114.666 1.00 38.47 115 LEU A C 1
ATOM 809 O O . LEU A 1 136 ? 17.757 0.090 115.151 1.00 38.95 115 LEU A O 1
ATOM 814 N N . ALA A 1 137 ? 19.887 0.801 114.969 1.00 38.21 116 ALA A N 1
ATOM 815 C CA . ALA A 1 137 ? 20.463 -0.305 115.726 1.00 39.77 116 ALA A CA 1
ATOM 816 C C . ALA A 1 137 ? 20.850 0.154 117.125 1.00 37.43 116 ALA A C 1
ATOM 817 O O . ALA A 1 137 ? 21.629 1.101 117.276 1.00 38.87 116 ALA A O 1
ATOM 819 N N . PHE A 1 138 ? 20.325 -0.534 118.137 1.00 35.66 117 PHE A N 1
ATOM 820 C CA . PHE A 1 138 ? 20.696 -0.322 119.532 1.00 35.98 117 PHE A CA 1
ATOM 821 C C . PHE A 1 138 ? 21.663 -1.421 119.949 1.00 38.30 117 PHE A C 1
ATOM 822 O O . PHE A 1 138 ? 21.351 -2.604 119.798 1.00 43.13 117 PHE A O 1
ATOM 830 N N . THR A 1 139 ? 22.843 -1.041 120.443 1.00 37.72 118 THR A N 1
ATOM 831 C CA . THR A 1 139 ? 23.846 -2.030 120.832 1.00 44.29 118 THR A CA 1
ATOM 832 C C . THR A 1 139 ? 24.288 -1.817 122.277 1.00 46.47 118 THR A C 1
ATOM 833 O O . THR A 1 139 ? 24.364 -0.685 122.768 1.00 39.53 118 THR A O 1
ATOM 837 N N . GLY A 1 140 ? 24.603 -2.927 122.942 1.00 47.51 119 GLY A N 1
ATOM 838 C CA . GLY A 1 140 ? 25.207 -2.881 124.263 1.00 51.90 119 GLY A CA 1
ATOM 839 C C . GLY A 1 140 ? 25.755 -4.235 124.656 1.00 63.01 119 GLY A C 1
ATOM 840 O O . GLY A 1 140 ? 25.415 -5.263 124.060 1.00 63.32 119 GLY A O 1
ATOM 841 N N . GLU A 1 141 ? 26.633 -4.220 125.659 1.00 74.02 120 GLU A N 1
ATOM 842 C CA . GLU A 1 141 ? 27.119 -5.460 126.249 1.00 77.98 120 GLU A CA 1
ATOM 843 C C . GLU A 1 141 ? 26.078 -6.008 127.216 1.00 86.01 120 GLU A C 1
ATOM 844 O O . GLU A 1 141 ? 25.290 -5.259 127.802 1.00 84.31 120 GLU A O 1
ATOM 846 N N . CYS A 1 142 ? 26.070 -7.328 127.374 1.00 96.40 121 CYS A N 1
ATOM 847 C CA . CYS A 1 142 ? 25.037 -7.952 128.185 1.00 103.49 121 CYS A CA 1
ATOM 848 C C . CYS A 1 142 ? 25.603 -9.219 128.827 1.00 107.42 121 CYS A C 1
ATOM 849 O O . CYS A 1 142 ? 26.675 -9.711 128.453 1.00 103.56 121 CYS A O 1
ATOM 852 N N . PHE A 1 143 ? 24.882 -9.723 129.834 1.00 113.14 122 PHE A N 1
ATOM 853 C CA . PHE A 1 143 ? 25.312 -10.885 130.614 1.00 116.32 122 PHE A CA 1
ATOM 854 C C . PHE A 1 143 ? 24.122 -11.831 130.744 1.00 123.71 122 PHE A C 1
ATOM 855 O O . PHE A 1 143 ? 23.132 -11.498 131.405 1.00 124.77 122 PHE A O 1
ATOM 863 N N . GLY A 1 144 ? 24.217 -13.004 130.117 1.00 115.69 123 GLY A N 1
ATOM 864 C CA . GLY A 1 144 ? 23.130 -13.971 130.124 1.00 112.57 123 GLY A CA 1
ATOM 865 C C . GLY A 1 144 ? 23.473 -15.290 130.792 1.00 114.28 123 GLY A C 1
ATOM 866 O O . GLY A 1 144 ? 22.964 -15.603 131.872 1.00 116.80 123 GLY A O 1
ATOM 867 N N . PHE A 1 149 ? 28.424 -11.636 125.964 1.00 84.36 128 PHE A N 1
ATOM 868 C CA . PHE A 1 149 ? 28.134 -11.127 124.611 1.00 80.73 128 PHE A CA 1
ATOM 869 C C . PHE A 1 149 ? 27.872 -9.641 124.376 1.00 78.27 128 PHE A C 1
ATOM 870 O O . PHE A 1 149 ? 27.684 -8.831 125.280 1.00 81.20 128 PHE A O 1
ATOM 878 N N . LEU A 1 150 ? 27.861 -9.351 123.078 1.00 70.40 129 LEU A N 1
ATOM 879 C CA . LEU A 1 150 ? 27.317 -8.131 122.501 1.00 67.20 129 LEU A CA 1
ATOM 880 C C . LEU A 1 150 ? 25.890 -8.374 122.016 1.00 60.34 129 LEU A C 1
ATOM 881 O O . LEU A 1 150 ? 25.617 -9.385 121.361 1.00 59.73 129 LEU A O 1
ATOM 886 N N . LEU A 1 151 ? 24.984 -7.447 122.324 1.00 55.91 130 LEU A N 1
ATOM 887 C CA . LEU A 1 151 ? 23.597 -7.532 121.879 1.00 51.46 130 LEU A CA 1
ATOM 888 C C . LEU A 1 151 ? 23.287 -6.389 120.916 1.00 49.49 130 LEU A C 1
ATOM 889 O O . LEU A 1 151 ? 23.736 -5.255 121.121 1.00 45.73 130 LEU A O 1
ATOM 894 N N . LYS A 1 152 ? 22.521 -6.682 119.859 1.00 44.15 131 LYS A N 1
ATOM 895 C CA . LYS A 1 152 ? 22.083 -5.664 118.904 1.00 43.09 131 LYS A CA 1
ATOM 896 C C . LYS A 1 152 ? 20.582 -5.769 118.674 1.00 40.75 131 LYS A C 1
ATOM 897 O O . LYS A 1 152 ? 20.068 -6.851 118.382 1.00 42.62 131 LYS A O 1
ATOM 903 N N . GLU A 1 153 ? 19.879 -4.646 118.813 1.00 37.16 132 GLU A N 1
ATOM 904 C CA . GLU A 1 153 ? 18.441 -4.575 118.574 1.00 39.99 132 GLU A CA 1
ATOM 905 C C . GLU A 1 153 ? 18.216 -3.606 117.422 1.00 36.49 132 GLU A C 1
ATOM 906 O O . GLU A 1 153 ? 18.329 -2.389 117.597 1.00 35.85 132 GLU A O 1
ATOM 912 N N . GLN A 1 154 ? 17.890 -4.155 116.255 1.00 35.66 133 GLN A N 1
ATOM 913 C CA . GLN A 1 154 ? 17.897 -3.441 114.989 1.00 38.61 133 GLN A CA 1
ATOM 914 C C . GLN A 1 154 ? 16.462 -3.216 114.533 1.00 36.93 133 GLN A C 1
ATOM 915 O O . GLN A 1 154 ? 15.731 -4.182 114.282 1.00 37.58 133 GLN A O 1
ATOM 921 N N . TYR A 1 155 ? 16.055 -1.952 114.437 1.00 33.08 134 TYR A N 1
ATOM 922 C CA . TYR A 1 155 ? 14.714 -1.614 113.981 1.00 34.13 134 TYR A CA 1
ATOM 923 C C . TYR A 1 155 ? 14.738 -1.206 112.511 1.00 37.38 134 TYR A C 1
ATOM 924 O O . TYR A 1 155 ? 15.710 -0.628 112.016 1.00 33.84 134 TYR A O 1
ATOM 933 N N . GLU A 1 156 ? 13.640 -1.509 111.829 1.00 37.27 135 GLU A N 1
ATOM 934 C CA . GLU A 1 156 ? 13.470 -1.230 110.411 1.00 39.98 135 GLU A CA 1
ATOM 935 C C . GLU A 1 156 ? 12.023 -0.821 110.190 1.00 41.33 135 GLU A C 1
ATOM 936 O O . GLU A 1 156 ? 11.106 -1.393 110.792 1.00 38.27 135 GLU A O 1
ATOM 942 N N . ILE A 1 157 ? 11.816 0.196 109.365 1.00 41.41 136 ILE A N 1
ATOM 943 C CA . ILE A 1 157 ? 10.474 0.658 109.045 1.00 42.60 136 ILE A CA 1
ATOM 944 C C . ILE A 1 157 ? 10.027 -0.048 107.779 1.00 41.27 136 ILE A C 1
ATOM 945 O O . ILE A 1 157 ? 10.798 -0.163 106.816 1.00 47.01 136 ILE A O 1
ATOM 950 N N . VAL A 1 158 ? 8.804 -0.568 107.787 1.00 44.71 137 VAL A N 1
ATOM 951 C CA . VAL A 1 158 ? 8.305 -1.213 106.578 1.00 43.28 137 VAL A CA 1
ATOM 952 C C . VAL A 1 158 ? 7.387 -0.235 105.858 1.00 45.38 137 VAL A C 1
ATOM 953 O O . VAL A 1 158 ? 7.635 0.113 104.700 1.00 48.01 137 VAL A O 1
ATOM 957 N N . ASP A 1 159 ? 6.319 0.197 106.523 1.00 45.65 138 ASP A N 1
ATOM 958 C CA . ASP A 1 159 ? 5.456 1.237 105.955 1.00 46.85 138 ASP A CA 1
ATOM 959 C C . ASP A 1 159 ? 4.761 1.960 107.107 1.00 46.27 138 ASP A C 1
ATOM 960 O O . ASP A 1 159 ? 5.205 1.879 108.257 1.00 41.83 138 ASP A O 1
ATOM 965 N N . GLU A 1 160 ? 3.658 2.654 106.803 1.00 43.86 139 GLU A N 1
ATOM 966 C CA . GLU A 1 160 ? 3.001 3.524 107.780 1.00 46.03 139 GLU A CA 1
ATOM 967 C C . GLU A 1 160 ? 2.379 2.776 108.954 1.00 46.40 139 GLU A C 1
ATOM 968 O O . GLU A 1 160 ? 2.065 3.405 109.973 1.00 46.49 139 GLU A O 1
ATOM 974 N N . LYS A 1 161 ? 2.205 1.458 108.858 1.00 46.20 140 LYS A N 1
ATOM 975 C CA . LYS A 1 161 ? 1.535 0.698 109.910 1.00 43.92 140 LYS A CA 1
ATOM 976 C C . LYS A 1 161 ? 2.330 -0.530 110.337 1.00 44.79 140 LYS A C 1
ATOM 977 O O . LYS A 1 161 ? 1.792 -1.415 111.011 1.00 43.72 140 LYS A O 1
ATOM 983 N N . HIS A 1 162 ? 3.604 -0.596 109.981 1.00 41.52 141 HIS A N 1
ATOM 984 C CA . HIS A 1 162 ? 4.360 -1.825 110.160 1.00 42.48 141 HIS A CA 1
ATOM 985 C C . HIS A 1 162 ? 5.825 -1.463 110.338 1.00 42.92 141 HIS A C 1
ATOM 986 O O . HIS A 1 162 ? 6.407 -0.784 109.483 1.00 43.16 141 HIS A O 1
ATOM 993 N N . TYR A 1 163 ? 6.408 -1.892 111.456 1.00 37.65 142 TYR A N 1
ATOM 994 C CA . TYR A 1 163 ? 7.853 -1.878 111.626 1.00 36.88 142 TYR A CA 1
ATOM 995 C C . TYR A 1 163 ? 8.310 -3.254 112.100 1.00 38.76 142 TYR A C 1
ATOM 996 O O . TYR A 1 163 ? 7.504 -4.092 112.518 1.00 37.27 142 TYR A O 1
ATOM 1005 N N . VAL A 1 164 ? 9.618 -3.499 112.009 1.00 37.87 143 VAL A N 1
ATOM 1006 C CA . VAL A 1 164 ? 10.212 -4.773 112.408 1.00 36.07 143 VAL A CA 1
ATOM 1007 C C . VAL A 1 164 ? 11.346 -4.498 113.378 1.00 37.67 143 VAL A C 1
ATOM 1008 O O . VAL A 1 164 ? 12.052 -3.492 113.249 1.00 39.76 143 VAL A O 1
ATOM 1012 N N . LYS A 1 165 ? 11.520 -5.382 114.353 1.00 34.95 144 LYS A N 1
ATOM 1013 C CA . LYS A 1 165 ? 12.684 -5.364 115.224 1.00 35.77 144 LYS A CA 1
ATOM 1014 C C . LYS A 1 165 ? 13.388 -6.703 115.069 1.00 37.29 144 LYS A C 1
ATOM 1015 O O . LYS A 1 165 ? 12.745 -7.755 115.112 1.00 37.25 144 LYS A O 1
ATOM 1021 N N . ARG A 1 166 ? 14.700 -6.677 114.906 1.00 34.87 145 ARG A N 1
ATOM 1022 C CA . ARG A 1 166 ? 15.469 -7.909 114.819 1.00 38.91 145 ARG A CA 1
ATOM 1023 C C . ARG A 1 166 ? 16.554 -7.888 115.884 1.00 40.48 145 ARG A C 1
ATOM 1024 O O . ARG A 1 166 ? 17.311 -6.915 115.988 1.00 38.49 145 ARG A O 1
ATOM 1032 N N . GLY A 1 167 ? 16.611 -8.949 116.681 1.00 37.02 146 GLY A N 1
ATOM 1033 C CA . GLY A 1 167 ? 17.579 -9.058 117.759 1.00 42.69 146 GLY A CA 1
ATOM 1034 C C . GLY A 1 167 ? 18.694 -10.005 117.348 1.00 41.77 146 GLY A C 1
ATOM 1035 O O . GLY A 1 167 ? 18.438 -11.053 116.756 1.00 40.34 146 GLY A O 1
ATOM 1036 N N . PHE A 1 168 ? 19.931 -9.610 117.654 1.00 39.91 147 PHE A N 1
ATOM 1037 C CA . PHE A 1 168 ? 21.123 -10.391 117.332 1.00 42.32 147 PHE A CA 1
ATOM 1038 C C . PHE A 1 168 ? 22.048 -10.405 118.545 1.00 48.88 147 PHE A C 1
ATOM 1039 O O . PHE A 1 168 ? 22.029 -9.485 119.367 1.00 44.16 147 PHE A O 1
ATOM 1047 N N . ILE A 1 169 ? 22.889 -11.441 118.630 1.00 49.39 148 ILE A N 1
ATOM 1048 C CA . ILE A 1 169 ? 23.935 -11.519 119.644 1.00 50.62 148 ILE A CA 1
ATOM 1049 C C . ILE A 1 169 ? 25.247 -11.918 118.975 1.00 53.37 148 ILE A C 1
ATOM 1050 O O . ILE A 1 169 ? 25.265 -12.486 117.882 1.00 56.95 148 ILE A O 1
ATOM 1055 N N . LYS A 1 170 ? 26.356 -11.596 119.641 1.00 58.62 149 LYS A N 1
ATOM 1056 C CA . LYS A 1 170 ? 27.681 -11.824 119.067 1.00 64.83 149 LYS A CA 1
ATOM 1057 C C . LYS A 1 170 ? 28.677 -12.168 120.179 1.00 70.21 149 LYS A C 1
ATOM 1058 O O . LYS A 1 170 ? 28.870 -11.369 121.099 1.00 71.53 149 LYS A O 1
ATOM 1064 N N . PHE A 1 171 ? 29.271 -13.369 120.142 1.00 75.02 150 PHE A N 1
ATOM 1065 C CA . PHE A 1 171 ? 30.266 -13.801 121.129 1.00 82.23 150 PHE A CA 1
ATOM 1066 C C . PHE A 1 171 ? 31.689 -13.522 120.650 1.00 91.06 150 PHE A C 1
ATOM 1067 O O . PHE A 1 171 ? 31.949 -13.425 119.449 1.00 90.42 150 PHE A O 1
ATOM 1075 N N . ASP A 1 172 ? 32.622 -13.448 121.613 1.00 111.43 151 ASP A N 1
ATOM 1076 C CA . ASP A 1 172 ? 34.050 -13.269 121.338 1.00 111.63 151 ASP A CA 1
ATOM 1077 C C . ASP A 1 172 ? 34.255 -12.164 120.313 1.00 109.83 151 ASP A C 1
ATOM 1078 O O . ASP A 1 172 ? 33.888 -11.008 120.553 1.00 118.57 151 ASP A O 1
ATOM 1080 N N . GLU A 1 173 ? 34.821 -12.514 119.161 1.00 105.31 152 GLU A N 1
ATOM 1081 C CA . GLU A 1 173 ? 34.695 -11.653 117.995 1.00 105.05 152 GLU A CA 1
ATOM 1082 C C . GLU A 1 173 ? 33.567 -12.192 117.122 1.00 97.60 152 GLU A C 1
ATOM 1083 O O . GLU A 1 173 ? 32.451 -11.677 117.191 1.00 93.89 152 GLU A O 1
ATOM 1089 N N . GLY A 1 174 ? 33.820 -13.234 116.331 1.00 93.63 153 GLY A N 1
ATOM 1090 C CA . GLY A 1 174 ? 32.749 -13.953 115.656 1.00 84.97 153 GLY A CA 1
ATOM 1091 C C . GLY A 1 174 ? 31.742 -13.117 114.885 1.00 77.26 153 GLY A C 1
ATOM 1092 O O . GLY A 1 174 ? 31.999 -11.949 114.580 1.00 81.34 153 GLY A O 1
ATOM 1093 N N . ASP A 1 175 ? 30.586 -13.698 114.570 1.00 71.41 154 ASP A N 1
ATOM 1094 C CA . ASP A 1 175 ? 29.586 -13.063 113.722 1.00 67.90 154 ASP A CA 1
ATOM 1095 C C . ASP A 1 175 ? 28.278 -12.891 114.489 1.00 62.56 154 ASP A C 1
ATOM 1096 O O . ASP A 1 175 ? 28.072 -13.473 115.557 1.00 60.30 154 ASP A O 1
ATOM 1101 N N . TRP A 1 176 ? 27.387 -12.081 113.915 1.00 60.04 155 TRP A N 1
ATOM 1102 C CA . TRP A 1 176 ? 26.066 -11.861 114.493 1.00 57.56 155 TRP A CA 1
ATOM 1103 C C . TRP A 1 176 ? 25.200 -13.104 114.347 1.00 55.10 155 TRP A C 1
ATOM 1104 O O . TRP A 1 176 ? 25.057 -13.653 113.248 1.00 54.98 155 TRP A O 1
ATOM 1115 N N . ILE A 1 177 ? 24.614 -13.542 115.452 1.00 49.93 156 ILE A N 1
ATOM 1116 C CA . ILE A 1 177 ? 23.690 -14.672 115.468 1.00 51.32 156 ILE A CA 1
ATOM 1117 C C . ILE A 1 177 ? 22.284 -14.125 115.669 1.00 46.03 156 ILE A C 1
ATOM 1118 O O . ILE A 1 177 ? 22.018 -13.498 116.702 1.00 44.37 156 ILE A O 1
ATOM 1123 N N . PRO A 1 178 ? 21.358 -14.341 114.735 1.00 47.79 157 PRO A N 1
ATOM 1124 C CA . PRO A 1 178 ? 19.981 -13.893 114.963 1.00 42.03 157 PRO A CA 1
ATOM 1125 C C . PRO A 1 178 ? 19.398 -14.554 116.205 1.00 44.67 157 PRO A C 1
ATOM 1126 O O . PRO A 1 178 ? 19.566 -15.758 116.433 1.00 41.73 157 PRO A O 1
ATOM 1130 N N . ALA A 1 179 ? 18.721 -13.744 117.012 1.0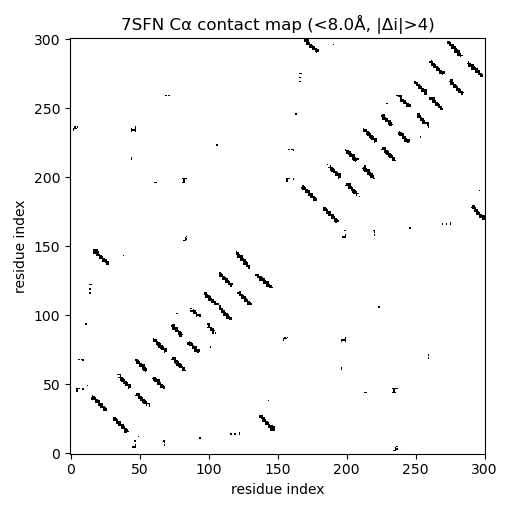0 41.04 158 ALA A N 1
ATOM 1131 C CA . ALA A 1 179 ? 18.081 -14.175 118.249 1.00 42.71 158 ALA A CA 1
ATOM 1132 C C . ALA A 1 179 ? 16.563 -14.137 118.181 1.00 40.49 158 ALA A C 1
ATOM 1133 O O . ALA A 1 179 ? 15.915 -15.086 118.623 1.00 44.20 158 ALA A O 1
ATOM 1135 N N . ASP A 1 180 ? 15.975 -13.075 117.628 1.00 39.34 159 ASP A N 1
ATOM 1136 C CA . ASP A 1 180 ? 14.542 -13.053 117.371 1.00 43.01 159 ASP A CA 1
ATOM 1137 C C . ASP A 1 180 ? 14.214 -12.101 116.220 1.00 41.44 159 ASP A C 1
ATOM 1138 O O . ASP A 1 180 ? 15.066 -11.355 115.730 1.00 38.55 159 ASP A O 1
ATOM 1143 N N . GLU A 1 181 ? 12.954 -12.157 115.787 1.00 38.85 160 GLU A N 1
ATOM 1144 C CA . GLU A 1 181 ? 12.400 -11.244 114.795 1.00 40.26 160 GLU A CA 1
ATOM 1145 C C . GLU A 1 181 ? 10.967 -10.939 115.190 1.00 40.15 160 GLU A C 1
ATOM 1146 O O . GLU A 1 181 ? 10.192 -11.858 115.475 1.00 41.91 160 GLU A O 1
ATOM 1152 N N . VAL A 1 182 ? 10.617 -9.660 115.207 1.00 34.13 161 VAL A N 1
ATOM 1153 C CA . VAL A 1 182 ? 9.325 -9.221 115.715 1.00 37.67 161 VAL A CA 1
ATOM 1154 C C . VAL A 1 182 ? 8.707 -8.251 114.720 1.00 39.10 161 VAL A C 1
ATOM 1155 O O . VAL A 1 182 ? 9.191 -7.119 114.565 1.00 34.29 161 VAL A O 1
ATOM 1159 N N . HIS A 1 183 ? 7.627 -8.677 114.069 1.00 37.58 162 HIS A N 1
ATOM 1160 C CA . HIS A 1 183 ? 6.908 -7.858 113.104 1.00 39.80 162 HIS A CA 1
ATOM 1161 C C . HIS A 1 183 ? 5.749 -7.165 113.812 1.00 40.60 162 HIS A C 1
ATOM 1162 O O . HIS A 1 183 ? 4.848 -7.828 114.337 1.00 38.09 162 HIS A O 1
ATOM 1169 N N . CYS A 1 184 ? 5.781 -5.837 113.824 1.00 38.40 163 CYS A N 1
ATOM 1170 C CA . CYS A 1 184 ? 4.844 -5.029 114.587 1.00 37.33 163 CYS A CA 1
ATOM 1171 C C . CYS A 1 184 ? 3.881 -4.352 113.624 1.00 40.88 163 CYS A C 1
ATOM 1172 O O . CYS A 1 184 ? 4.304 -3.563 112.773 1.00 38.66 163 CYS A O 1
ATOM 1175 N N . HIS A 1 185 ? 2.595 -4.650 113.774 1.00 39.65 164 HIS A N 1
ATOM 1176 C CA . HIS A 1 185 ? 1.538 -4.112 112.928 1.00 44.41 164 HIS A CA 1
ATOM 1177 C C . HIS A 1 185 ? 0.636 -3.200 113.750 1.00 43.27 164 HIS A C 1
ATOM 1178 O O . HIS A 1 185 ? 0.103 -3.622 114.784 1.00 43.86 164 HIS A O 1
ATOM 1185 N N . ARG A 1 186 ? 0.467 -1.952 113.293 1.00 43.96 165 ARG A N 1
ATOM 1186 C CA . ARG A 1 186 ? -0.233 -0.946 114.093 1.00 46.97 165 ARG A CA 1
ATOM 1187 C C . ARG A 1 186 ? -1.721 -1.246 114.186 1.00 54.09 165 ARG A C 1
ATOM 1188 O O . ARG A 1 186 ? -2.364 -1.582 113.187 1.00 51.76 165 ARG A O 1
ATOM 1196 N N . GLU A 1 187 ? -2.252 -1.143 115.406 1.00 53.96 166 GLU A N 1
ATOM 1197 C CA . GLU A 1 187 ? -3.683 -1.152 115.676 1.00 65.29 166 GLU A CA 1
ATOM 1198 C C . GLU A 1 187 ? -4.232 0.224 116.028 1.00 72.33 166 GLU A C 1
ATOM 1199 O O . GLU A 1 187 ? -5.418 0.478 115.803 1.00 76.56 166 GLU A O 1
ATOM 1205 N N . ALA A 1 188 ? -3.392 1.110 116.568 1.00 88.03 167 ALA A N 1
ATOM 1206 C CA . ALA A 1 188 ? -3.782 2.457 116.991 1.00 92.29 167 ALA A CA 1
ATOM 1207 C C . ALA A 1 188 ? -2.542 3.291 117.364 1.00 84.47 167 ALA A C 1
ATOM 1208 O O . ALA A 1 188 ? -1.960 3.995 116.522 1.00 83.85 167 ALA A O 1
ATOM 1210 N N . ALA B 1 33 ? -1.647 -18.399 147.180 1.00 81.75 12 ALA B N 1
ATOM 1211 C CA . ALA B 1 33 ? -0.791 -18.491 148.353 1.00 80.84 12 ALA B CA 1
ATOM 1212 C C . ALA B 1 33 ? 0.666 -18.664 147.979 1.00 88.89 12 ALA B C 1
ATOM 1213 O O . ALA B 1 33 ? 1.307 -17.776 147.411 1.00 85.95 12 ALA B O 1
ATOM 1215 N N . GLU B 1 34 ? 1.174 -19.848 148.311 1.00 99.38 13 GLU B N 1
ATOM 1216 C CA . GLU B 1 34 ? 2.525 -20.248 147.955 1.00 99.32 13 GLU B CA 1
ATOM 1217 C C . GLU B 1 34 ? 2.528 -20.743 146.506 1.00 94.62 13 GLU B C 1
ATOM 1218 O O . GLU B 1 34 ? 3.316 -21.615 146.133 1.00 95.35 13 GLU B O 1
ATOM 1224 N N . GLN B 1 35 ? 1.675 -20.129 145.674 1.00 99.02 14 GLN B N 1
ATOM 1225 C CA . GLN B 1 35 ? 1.286 -20.683 144.376 1.00 102.61 14 GLN B CA 1
ATOM 1226 C C . GLN B 1 35 ? 2.401 -20.564 143.330 1.00 108.64 14 GLN B C 1
ATOM 1227 O O . GLN B 1 35 ? 2.553 -21.457 142.483 1.00 107.44 14 GLN B O 1
ATOM 1233 N N . GLU B 1 36 ? 3.178 -19.473 143.360 1.00 108.15 15 GLU B N 1
ATOM 1234 C CA . GLU B 1 36 ? 4.416 -19.341 142.585 1.00 106.98 15 GLU B CA 1
ATOM 1235 C C . GLU B 1 36 ? 4.253 -19.499 141.072 1.00 111.87 15 GLU B C 1
ATOM 1236 O O . GLU B 1 36 ? 3.151 -19.350 140.532 1.00 113.96 15 GLU B O 1
ATOM 1238 N N . PHE B 1 37 ? 5.364 -19.794 140.386 1.00 111.30 16 PHE B N 1
ATOM 1239 C CA . PHE B 1 37 ? 5.414 -19.946 138.933 1.00 111.29 16 PHE B CA 1
ATOM 1240 C C . PHE B 1 37 ? 6.828 -20.311 138.487 1.00 108.40 16 PHE B C 1
ATOM 1241 O O . PHE B 1 37 ? 7.545 -21.033 139.188 1.00 111.88 16 PHE B O 1
ATOM 1243 N N . THR B 1 38 ? 7.238 -19.815 137.322 1.00 100.41 17 THR B N 1
ATOM 1244 C CA . THR B 1 38 ? 8.627 -19.891 136.894 1.00 93.84 17 THR B CA 1
ATOM 1245 C C . THR B 1 38 ? 9.237 -18.517 136.650 1.00 80.49 17 THR B C 1
ATOM 1246 O O . THR B 1 38 ? 10.416 -18.434 136.277 1.00 74.39 17 THR B O 1
ATOM 1250 N N . ARG B 1 39 ? 8.474 -17.427 136.848 1.00 76.46 18 ARG B N 1
ATOM 1251 C CA . ARG B 1 39 ? 9.208 -16.170 136.792 1.00 66.49 18 ARG B CA 1
ATOM 1252 C C . ARG B 1 39 ? 10.042 -16.040 138.066 1.00 61.12 18 ARG B C 1
ATOM 1253 O O . ARG B 1 39 ? 9.616 -16.479 139.142 1.00 61.13 18 ARG B O 1
ATOM 1261 N N . PRO B 1 40 ? 11.248 -15.507 137.970 1.00 54.40 19 PRO B N 1
ATOM 1262 C CA . PRO B 1 40 ? 12.090 -15.380 139.156 1.00 55.80 19 PRO B CA 1
ATOM 1263 C C . PRO B 1 40 ? 11.553 -14.311 140.089 1.00 48.25 19 PRO B C 1
ATOM 1264 O O . PRO B 1 40 ? 11.035 -13.278 139.638 1.00 50.17 19 PRO B O 1
ATOM 1268 N N . PRO B 1 41 ? 11.638 -14.527 141.395 1.00 46.38 20 PRO B N 1
ATOM 1269 C CA . PRO B 1 41 ? 11.326 -13.449 142.332 1.00 48.36 20 PRO B CA 1
ATOM 1270 C C . PRO B 1 41 ? 12.348 -12.332 142.230 1.00 48.05 20 PRO B C 1
ATOM 1271 O O . PRO B 1 41 ? 13.465 -12.512 141.736 1.00 43.25 20 PRO B O 1
ATOM 1275 N N . ALA B 1 42 ? 11.936 -11.159 142.696 1.00 44.82 21 ALA B N 1
ATOM 1276 C CA . ALA B 1 42 ? 12.839 -10.025 142.760 1.00 44.29 21 ALA B CA 1
ATOM 1277 C C . ALA B 1 42 ? 14.042 -10.358 143.649 1.00 43.49 21 ALA B C 1
ATOM 1278 O O . ALA B 1 42 ? 13.952 -11.200 144.551 1.00 43.46 21 ALA B O 1
ATOM 1280 N N . PRO B 1 43 ? 15.189 -9.729 143.399 1.00 43.28 22 PRO B N 1
ATOM 1281 C CA . PRO B 1 43 ? 16.380 -10.034 144.199 1.00 44.26 22 PRO B CA 1
ATOM 1282 C C . PRO B 1 43 ? 16.139 -9.692 145.658 1.00 43.47 22 PRO B C 1
ATOM 1283 O O . PRO B 1 43 ? 15.450 -8.726 145.982 1.00 39.42 22 PRO B O 1
ATOM 1287 N N . GLU B 1 44 ? 16.717 -10.486 146.552 1.00 43.21 23 GLU B N 1
ATOM 1288 C CA . GLU B 1 44 ? 16.527 -10.088 147.938 1.00 46.73 23 GLU B CA 1
ATOM 1289 C C . GLU B 1 44 ? 17.231 -8.775 148.282 1.00 44.71 23 GLU B C 1
ATOM 1290 O O . GLU B 1 44 ? 16.830 -8.135 149.253 1.00 40.32 23 GLU B O 1
ATOM 1296 N N . LYS B 1 45 ? 18.194 -8.306 147.469 1.00 40.15 24 LYS B N 1
ATOM 1297 C CA . LYS B 1 45 ? 18.821 -7.011 147.744 1.00 40.53 24 LYS B CA 1
ATOM 1298 C C . LYS B 1 45 ? 17.834 -5.862 147.716 1.00 39.09 24 LYS B C 1
ATOM 1299 O O . LYS B 1 45 ? 18.120 -4.812 148.310 1.00 37.99 24 LYS B O 1
ATOM 1305 N N . MET B 1 46 ? 16.706 -6.011 147.012 1.00 35.40 25 MET B N 1
ATOM 1306 C CA . MET B 1 46 ? 15.729 -4.930 146.974 1.00 36.95 25 MET B CA 1
ATOM 1307 C C . MET B 1 46 ? 15.161 -4.602 148.362 1.00 35.46 25 MET B C 1
ATOM 1308 O O . MET B 1 46 ? 14.600 -3.519 148.542 1.00 31.67 25 MET B O 1
ATOM 1313 N N . ARG B 1 47 ? 15.283 -5.504 149.342 1.00 35.35 26 ARG B N 1
ATOM 1314 C CA . ARG B 1 47 ? 14.891 -5.147 150.710 1.00 36.08 26 ARG B CA 1
ATOM 1315 C C . ARG B 1 47 ? 15.633 -3.906 151.209 1.00 37.34 26 ARG B C 1
ATOM 1316 O O . ARG B 1 47 ? 15.095 -3.156 152.033 1.00 38.07 26 ARG B O 1
ATOM 1324 N N . ASP B 1 48 ? 16.855 -3.660 150.719 1.00 31.72 27 ASP B N 1
ATOM 1325 C CA . ASP B 1 48 ? 17.610 -2.480 151.136 1.00 35.03 27 ASP B CA 1
ATOM 1326 C C . ASP B 1 48 ? 16.969 -1.177 150.696 1.00 37.62 27 ASP B C 1
ATOM 1327 O O . ASP B 1 48 ? 17.385 -0.109 151.172 1.00 37.86 27 ASP B O 1
ATOM 1332 N N . LEU B 1 49 ? 15.982 -1.235 149.807 1.00 31.08 28 LEU B N 1
ATOM 1333 C CA . LEU B 1 49 ? 15.324 -0.051 149.284 1.00 31.39 28 LEU B CA 1
ATOM 1334 C C . LEU B 1 49 ? 13.881 0.067 149.748 1.00 34.72 28 LEU B C 1
ATOM 1335 O O . LEU B 1 49 ? 13.186 0.998 149.336 1.00 32.67 28 LEU B O 1
ATOM 1340 N N . ASP B 1 50 ? 13.407 -0.858 150.583 1.00 32.21 29 ASP B N 1
ATOM 1341 C CA . ASP B 1 50 ? 12.007 -0.831 150.999 1.00 34.20 29 ASP B CA 1
ATOM 1342 C C . ASP B 1 50 ? 11.646 0.429 151.772 1.00 35.32 29 ASP B C 1
ATOM 1343 O O . ASP B 1 50 ? 10.473 0.816 151.774 1.00 36.90 29 ASP B O 1
ATOM 1348 N N . PHE B 1 51 ? 12.622 1.082 152.419 1.00 35.80 30 PHE B N 1
ATOM 1349 C CA . PHE B 1 51 ? 12.348 2.313 153.163 1.00 35.78 30 PHE B CA 1
ATOM 1350 C C . PHE B 1 51 ? 11.820 3.431 152.263 1.00 36.33 30 PHE B C 1
ATOM 1351 O O . PHE B 1 51 ? 11.167 4.361 152.752 1.00 36.32 30 PHE B O 1
ATOM 1359 N N . LEU B 1 52 ? 12.106 3.377 150.959 1.00 33.80 31 LEU B N 1
ATOM 1360 C CA . LEU B 1 52 ? 11.613 4.402 150.040 1.00 36.11 31 LEU B CA 1
ATOM 1361 C C . LEU B 1 52 ? 10.140 4.230 149.698 1.00 37.65 31 LEU B C 1
ATOM 1362 O O . LEU B 1 52 ? 9.524 5.171 149.183 1.00 36.97 31 LEU B O 1
ATOM 1367 N N . LEU B 1 53 ? 9.573 3.056 149.956 1.00 32.94 32 LEU B N 1
ATOM 1368 C CA . LEU B 1 53 ? 8.284 2.699 149.379 1.00 36.54 32 LEU B CA 1
ATOM 1369 C C . LEU B 1 53 ? 7.139 3.463 150.039 1.00 40.97 32 LEU B C 1
ATOM 1370 O O . LEU B 1 53 ? 7.071 3.580 151.269 1.00 39.25 32 LEU B O 1
ATOM 1375 N N . GLY B 1 54 ? 6.222 3.952 149.214 1.00 38.26 33 GLY B N 1
ATOM 1376 C CA . GLY B 1 54 ? 5.037 4.651 149.672 1.00 41.38 33 GLY B CA 1
ATOM 1377 C C . GLY B 1 54 ? 5.022 6.084 149.192 1.00 40.06 33 GLY B C 1
ATOM 1378 O O . GLY B 1 54 ? 5.855 6.512 148.390 1.00 35.57 33 GLY B O 1
ATOM 1379 N N . ASP B 1 55 ? 4.066 6.841 149.709 1.00 40.21 34 ASP B N 1
ATOM 1380 C CA . ASP B 1 55 ? 3.910 8.246 149.363 1.00 40.24 34 ASP B CA 1
ATOM 1381 C C . ASP B 1 55 ? 4.512 9.118 150.461 1.00 44.89 34 ASP B C 1
ATOM 1382 O O . ASP B 1 55 ? 4.226 8.915 151.649 1.00 39.89 34 ASP B O 1
ATOM 1387 N N . PHE B 1 56 ? 5.340 10.094 150.058 1.00 38.11 35 PHE B N 1
ATOM 1388 C CA . PHE B 1 56 ? 6.082 10.943 150.980 1.00 39.19 35 PHE B CA 1
ATOM 1389 C C . PHE B 1 56 ? 5.914 12.412 150.622 1.00 43.94 35 PHE B C 1
ATOM 1390 O O . PHE B 1 56 ? 6.018 12.794 149.448 1.00 39.82 35 PHE B O 1
ATOM 1398 N N . ARG B 1 57 ? 5.678 13.231 151.642 1.00 38.91 36 ARG B N 1
ATOM 1399 C CA . ARG B 1 57 ? 5.830 14.673 151.517 1.00 43.14 36 ARG B CA 1
ATOM 1400 C C . ARG B 1 57 ? 7.313 15.002 151.613 1.00 42.32 36 ARG B C 1
ATOM 1401 O O . ARG B 1 57 ? 7.969 14.643 152.599 1.00 40.73 36 ARG B O 1
ATOM 1409 N N . ALA B 1 58 ? 7.847 15.678 150.602 1.00 40.28 37 ALA B N 1
ATOM 1410 C CA . ALA B 1 58 ? 9.275 15.969 150.548 1.00 41.81 37 ALA B CA 1
ATOM 1411 C C . ALA B 1 58 ? 9.502 17.455 150.785 1.00 43.60 37 ALA B C 1
ATOM 1412 O O . ALA B 1 58 ? 8.954 18.295 150.060 1.00 46.12 37 ALA B O 1
ATOM 1414 N N . GLU B 1 59 ? 10.299 17.771 151.804 1.00 37.40 38 GLU B N 1
ATOM 1415 C CA . GLU B 1 59 ? 10.741 19.134 152.085 1.00 40.29 38 GLU B CA 1
ATOM 1416 C C . GLU B 1 59 ? 12.171 19.265 151.571 1.00 38.84 38 GLU B C 1
ATOM 1417 O O . GLU B 1 59 ? 13.085 18.646 152.115 1.00 37.74 38 GLU B O 1
ATOM 1423 N N . TRP B 1 60 ? 12.370 20.048 150.516 1.00 39.18 39 TRP B N 1
ATOM 1424 C CA . TRP B 1 60 ? 13.687 20.161 149.913 1.00 37.78 39 TRP B CA 1
ATOM 1425 C C . TRP B 1 60 ? 14.311 21.522 150.193 1.00 39.97 39 TRP B C 1
ATOM 1426 O O . TRP B 1 60 ? 13.617 22.517 150.430 1.00 40.86 39 TRP B O 1
ATOM 1437 N N . THR B 1 61 ? 15.640 21.535 150.193 1.00 39.49 40 THR B N 1
ATOM 1438 C CA . THR B 1 61 ? 16.432 22.749 150.304 1.00 40.31 40 THR B CA 1
ATOM 1439 C C . THR B 1 61 ? 17.500 22.681 149.226 1.00 42.09 40 THR B C 1
ATOM 1440 O O . THR B 1 61 ? 18.171 21.651 149.084 1.00 40.05 40 THR B O 1
ATOM 1444 N N . ASN B 1 62 ? 17.633 23.755 148.453 1.00 39.54 41 ASN B N 1
ATOM 1445 C CA . ASN B 1 62 ? 18.578 23.822 147.344 1.00 45.29 41 ASN B CA 1
ATOM 1446 C C . ASN B 1 62 ? 19.756 24.699 147.758 1.00 45.73 41 ASN B C 1
ATOM 1447 O O . ASN B 1 62 ? 19.619 25.925 147.854 1.00 45.58 41 ASN B O 1
ATOM 1452 N N . PHE B 1 63 ? 20.917 24.078 147.991 1.00 45.96 42 PHE B N 1
ATOM 1453 C CA . PHE B 1 63 ? 22.095 24.853 148.378 1.00 50.49 42 PHE B CA 1
ATOM 1454 C C . PHE B 1 63 ? 22.810 25.486 147.189 1.00 52.84 42 PHE B C 1
ATOM 1455 O O . PHE B 1 63 ? 23.641 26.370 147.395 1.00 57.06 42 PHE B O 1
ATOM 1463 N N . THR B 1 64 ? 22.520 25.073 145.955 1.00 52.76 43 THR B N 1
ATOM 1464 C CA . THR B 1 64 ? 23.192 25.706 144.825 1.00 55.33 43 THR B CA 1
ATOM 1465 C C . THR B 1 64 ? 22.564 27.036 144.446 1.00 61.18 43 THR B C 1
ATOM 1466 O O . THR B 1 64 ? 23.201 27.828 143.740 1.00 66.36 43 THR B O 1
ATOM 1470 N N . ALA B 1 65 ? 21.337 27.298 144.887 1.00 53.95 44 ALA B N 1
ATOM 1471 C CA . ALA B 1 65 ? 20.764 28.621 144.710 1.00 56.86 44 ALA B CA 1
ATOM 1472 C C . ALA B 1 65 ? 21.361 29.577 145.726 1.00 57.08 44 ALA B C 1
ATOM 1473 O O . ALA B 1 65 ? 21.692 29.189 146.848 1.00 60.07 44 ALA B O 1
ATOM 1475 N N . ASP B 1 66 ? 21.490 30.837 145.334 1.00 53.86 45 ASP B N 1
ATOM 1476 C CA . ASP B 1 66 ? 22.005 31.863 146.239 1.00 59.70 45 ASP B CA 1
ATOM 1477 C C . ASP B 1 66 ? 21.035 33.029 146.345 1.00 58.40 45 ASP B C 1
ATOM 1478 O O . ASP B 1 66 ? 20.872 33.782 145.367 1.00 60.99 45 ASP B O 1
ATOM 1483 N N . PRO B 1 67 ? 20.376 33.239 147.495 1.00 57.08 46 PRO B N 1
ATOM 1484 C CA . PRO B 1 67 ? 20.489 32.378 148.675 1.00 56.65 46 PRO B CA 1
ATOM 1485 C C . PRO B 1 67 ? 19.798 31.040 148.469 1.00 53.28 46 PRO B C 1
ATOM 1486 O O . PRO B 1 67 ? 19.111 30.844 147.464 1.00 50.88 46 PRO B O 1
ATOM 1490 N N . ALA B 1 68 ? 20.005 30.115 149.400 1.00 51.70 47 ALA B N 1
ATOM 1491 C CA . ALA B 1 68 ? 19.414 28.789 149.277 1.00 47.03 47 ALA B CA 1
ATOM 1492 C C . ALA B 1 68 ? 17.892 28.887 149.203 1.00 47.21 47 ALA B C 1
ATOM 1493 O O . ALA B 1 68 ? 17.267 29.739 149.839 1.00 45.25 47 ALA B O 1
ATOM 1495 N N . THR B 1 69 ? 17.296 28.026 148.390 1.00 45.97 48 THR B N 1
ATOM 1496 C CA . THR B 1 69 ? 15.856 28.020 148.184 1.00 46.71 48 THR B CA 1
ATOM 1497 C C . THR B 1 69 ? 15.261 26.777 148.825 1.00 44.05 48 THR B C 1
ATOM 1498 O O . THR B 1 69 ? 15.927 25.750 148.946 1.00 44.01 48 THR B O 1
ATOM 1502 N N . THR B 1 70 ? 14.000 26.879 149.233 1.00 40.62 49 THR B N 1
ATOM 1503 C CA . THR B 1 70 ? 13.299 25.769 149.857 1.00 43.77 49 THR B CA 1
ATOM 1504 C C . THR B 1 70 ? 11.939 25.584 149.201 1.00 46.27 49 THR B C 1
ATOM 1505 O O . THR B 1 70 ? 11.322 26.544 148.726 1.00 46.44 49 THR B O 1
ATOM 1509 N N . GLY B 1 71 ? 11.455 24.350 149.213 1.00 43.54 50 GLY B N 1
ATOM 1510 C CA . GLY B 1 71 ? 10.085 24.116 148.802 1.00 43.77 50 GLY B CA 1
ATOM 1511 C C . GLY B 1 71 ? 9.629 22.745 149.239 1.00 46.69 50 GLY B C 1
ATOM 1512 O O . GLY B 1 71 ? 10.321 22.037 149.974 1.00 41.73 50 GLY B O 1
ATOM 1513 N N . THR B 1 72 ? 8.446 22.371 148.769 1.00 47.39 51 THR B N 1
ATOM 1514 C CA . THR B 1 72 ? 7.895 21.059 149.056 1.00 47.79 51 THR B CA 1
ATOM 1515 C C . THR B 1 72 ? 7.572 20.364 147.749 1.00 47.13 51 THR B C 1
ATOM 1516 O O . THR B 1 72 ? 7.219 21.003 146.756 1.00 50.53 51 THR B O 1
ATOM 1520 N N . ALA B 1 73 ? 7.707 19.044 147.767 1.00 45.81 52 ALA B N 1
ATOM 1521 C CA . ALA B 1 73 ? 7.426 18.211 146.616 1.00 43.67 52 ALA B CA 1
ATOM 1522 C C . ALA B 1 73 ? 6.755 16.944 147.123 1.00 42.48 52 ALA B C 1
ATOM 1523 O O . ALA B 1 73 ? 6.521 16.781 148.322 1.00 42.54 52 ALA B O 1
ATOM 1525 N N . ALA B 1 74 ? 6.444 16.043 146.202 1.00 39.18 53 ALA B N 1
ATOM 1526 C CA . ALA B 1 74 ? 5.949 14.719 146.544 1.00 41.36 53 ALA B CA 1
ATOM 1527 C C . ALA B 1 74 ? 6.883 13.698 145.923 1.00 42.28 53 ALA B C 1
ATOM 1528 O O . ALA B 1 74 ? 7.137 13.742 144.710 1.00 39.29 53 ALA B O 1
ATOM 1530 N N . TRP B 1 75 ? 7.416 12.808 146.758 1.00 36.33 54 TRP B N 1
ATOM 1531 C CA . TRP B 1 75 ? 8.269 11.708 146.310 1.00 38.64 54 TRP B CA 1
ATOM 1532 C C . TRP B 1 75 ? 7.535 10.411 146.623 1.00 41.46 54 TRP B C 1
ATOM 1533 O O . TRP B 1 75 ? 7.517 9.963 147.779 1.00 38.66 54 TRP B O 1
ATOM 1544 N N . ASN B 1 76 ? 6.930 9.819 145.595 1.00 38.18 55 ASN B N 1
ATOM 1545 C CA . ASN B 1 76 ? 6.131 8.608 145.734 1.00 38.61 55 ASN B CA 1
ATOM 1546 C C . ASN B 1 76 ? 6.827 7.460 145.026 1.00 40.57 55 ASN B C 1
ATOM 1547 O O . ASN B 1 76 ? 7.033 7.511 143.806 1.00 38.03 55 ASN B O 1
ATOM 1552 N N . THR B 1 77 ? 7.193 6.431 145.791 1.00 37.74 56 THR B N 1
ATOM 1553 C CA . THR B 1 77 ? 7.918 5.282 145.262 1.00 36.90 56 THR B CA 1
ATOM 1554 C C . THR B 1 77 ? 7.029 4.047 145.311 1.00 39.83 56 THR B C 1
ATOM 1555 O O . THR B 1 77 ? 6.416 3.743 146.344 1.00 38.30 56 THR B O 1
ATOM 1559 N N . ALA B 1 78 ? 6.940 3.363 144.179 1.00 35.97 57 ALA B N 1
ATOM 1560 C CA . ALA B 1 78 ? 6.097 2.197 144.005 1.00 40.10 57 ALA B CA 1
ATOM 1561 C C . ALA B 1 78 ? 6.966 1.015 143.613 1.00 35.61 57 ALA B C 1
ATOM 1562 O O . ALA B 1 78 ? 8.003 1.172 142.965 1.00 35.80 57 ALA B O 1
ATOM 1564 N N . SER B 1 79 ? 6.537 -0.167 144.005 1.00 36.70 58 SER B N 1
ATOM 1565 C CA . SER B 1 79 ? 7.132 -1.385 143.479 1.00 37.42 58 SER B CA 1
ATOM 1566 C C . SER B 1 79 ? 6.522 -1.706 142.119 1.00 39.62 58 SER B C 1
ATOM 1567 O O . SER B 1 79 ? 5.298 -1.741 141.965 1.00 40.14 58 SER B O 1
ATOM 1570 N N . THR B 1 80 ? 7.363 -1.930 141.125 1.00 34.61 59 THR B N 1
ATOM 1571 C CA . THR B 1 80 ? 6.857 -2.245 139.802 1.00 39.70 59 THR B CA 1
ATOM 1572 C C . THR B 1 80 ? 7.530 -3.510 139.294 1.00 40.04 59 THR B C 1
ATOM 1573 O O . THR B 1 80 ? 8.553 -3.954 139.826 1.00 37.05 59 THR B O 1
ATOM 1577 N N . PHE B 1 81 ? 6.915 -4.097 138.271 1.00 39.07 60 PHE B N 1
ATOM 1578 C CA . PHE B 1 81 ? 7.431 -5.288 137.603 1.00 40.37 60 PHE B CA 1
ATOM 1579 C C . PHE B 1 81 ? 7.740 -6.398 138.602 1.00 37.99 60 PHE B C 1
ATOM 1580 O O . PHE B 1 81 ? 8.835 -6.960 138.628 1.00 36.17 60 PHE B O 1
ATOM 1588 N N . HIS B 1 82 ? 6.746 -6.703 139.433 1.00 40.41 61 HIS B N 1
ATOM 1589 C CA . HIS B 1 82 ? 6.828 -7.749 140.455 1.00 42.08 61 HIS B CA 1
ATOM 1590 C C . HIS B 1 82 ? 8.044 -7.582 141.360 1.00 41.29 61 HIS B C 1
ATOM 1591 O O . HIS B 1 82 ? 8.697 -8.562 141.730 1.00 40.71 61 HIS B O 1
ATOM 1598 N N . GLY B 1 83 ? 8.358 -6.344 141.729 1.00 39.87 62 GLY B N 1
ATOM 1599 C CA . GLY B 1 83 ? 9.429 -6.099 142.674 1.00 38.33 62 GLY B CA 1
ATOM 1600 C C . GLY B 1 83 ? 10.804 -5.928 142.064 1.00 39.14 62 GLY B C 1
ATOM 1601 O O . GLY B 1 83 ? 11.731 -5.527 142.783 1.00 37.64 62 GLY B O 1
ATOM 1602 N N . HIS B 1 84 ? 10.964 -6.196 140.759 1.00 36.71 63 HIS B N 1
ATOM 1603 C CA . HIS B 1 84 ? 12.268 -6.121 140.104 1.00 36.24 63 HIS B CA 1
ATOM 1604 C C . HIS B 1 84 ? 12.764 -4.697 139.888 1.00 33.03 63 HIS B C 1
ATOM 1605 O O . HIS B 1 84 ? 13.968 -4.508 139.665 1.00 32.20 63 HIS B O 1
ATOM 1612 N N . ALA B 1 85 ? 11.883 -3.697 139.952 1.00 30.85 64 ALA B N 1
ATOM 1613 C CA . ALA B 1 85 ? 12.287 -2.299 139.847 1.00 30.74 64 ALA B CA 1
ATOM 1614 C C . ALA B 1 85 ? 11.417 -1.455 140.767 1.00 32.70 64 ALA B C 1
ATOM 1615 O O . ALA B 1 85 ? 10.194 -1.638 140.805 1.00 35.19 64 ALA B O 1
ATOM 1617 N N . TYR B 1 86 ? 12.039 -0.555 141.526 1.00 29.13 65 TYR B N 1
ATOM 1618 C CA . TYR B 1 86 ? 11.298 0.442 142.286 1.00 33.46 65 TYR B CA 1
ATOM 1619 C C . TYR B 1 86 ? 11.295 1.757 141.519 1.00 33.13 65 TYR B C 1
ATOM 1620 O O . TYR B 1 86 ? 12.329 2.194 141.009 1.00 34.27 65 TYR B O 1
ATOM 1629 N N . GLU B 1 87 ? 10.136 2.402 141.460 1.00 31.34 66 GLU B N 1
ATOM 1630 C CA . GLU B 1 87 ? 9.9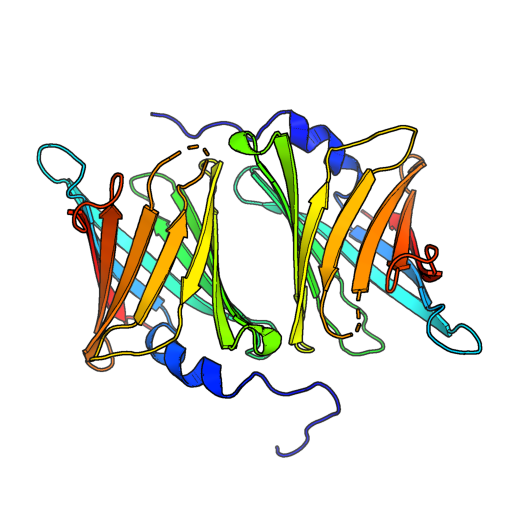38 3.560 140.597 1.00 34.65 66 GLU B CA 1
ATOM 1631 C C . GLU B 1 87 ? 9.491 4.730 141.457 1.00 35.40 66 GLU B C 1
ATOM 1632 O O . GLU B 1 87 ? 8.352 4.749 141.937 1.00 36.87 66 GLU B O 1
ATOM 1638 N N . MET B 1 88 ? 10.387 5.688 141.668 1.00 34.30 67 MET B N 1
ATOM 1639 C CA . MET B 1 88 ? 10.073 6.886 142.431 1.00 35.97 67 MET B CA 1
ATOM 1640 C C . MET B 1 88 ? 9.619 7.980 141.480 1.00 35.34 67 MET B C 1
ATOM 1641 O O . MET B 1 88 ? 10.320 8.294 140.515 1.00 39.87 67 MET B O 1
ATOM 1646 N N . THR B 1 89 ? 8.441 8.530 141.730 1.00 37.23 68 THR B N 1
ATOM 1647 C CA . THR B 1 89 ? 7.989 9.724 141.039 1.00 39.11 68 THR B CA 1
ATOM 1648 C C . THR B 1 89 ? 8.292 10.925 141.923 1.00 41.40 68 THR B C 1
ATOM 1649 O O . THR B 1 89 ? 7.953 10.926 143.113 1.00 39.30 68 THR B O 1
ATOM 1653 N N . GLN B 1 90 ? 8.969 11.917 141.353 1.00 37.35 69 GLN B N 1
ATOM 1654 C CA . GLN B 1 90 ? 9.263 13.177 142.026 1.00 40.34 69 GLN B CA 1
ATOM 1655 C C . GLN B 1 90 ? 8.445 14.275 141.354 1.00 45.34 69 GLN B C 1
ATOM 1656 O O . GLN B 1 90 ? 8.759 14.675 140.231 1.00 43.45 69 GLN B O 1
ATOM 1662 N N . ARG B 1 91 ? 7.393 14.759 142.025 1.00 41.61 70 ARG B N 1
ATOM 1663 C CA . ARG B 1 91 ? 6.579 15.852 141.501 1.00 43.51 70 ARG B CA 1
ATOM 1664 C C . ARG B 1 91 ? 6.929 17.143 142.221 1.00 46.07 70 ARG B C 1
ATOM 1665 O O . ARG B 1 91 ? 6.715 17.258 143.435 1.00 44.97 70 ARG B O 1
ATOM 1673 N N . VAL B 1 92 ? 7.433 18.119 141.469 1.00 46.88 71 VAL B N 1
ATOM 1674 C CA . VAL B 1 92 ? 7.715 19.442 142.005 1.00 54.59 71 VAL B CA 1
ATOM 1675 C C . VAL B 1 92 ? 6.771 20.411 141.314 1.00 60.45 71 VAL B C 1
ATOM 1676 O O . VAL B 1 92 ? 7.137 21.039 140.314 1.00 59.29 71 VAL B O 1
ATOM 1680 N N . GLU B 1 93 ? 5.543 20.520 141.829 1.00 51.79 72 GLU B N 1
ATOM 1681 C CA . GLU B 1 93 ? 4.525 21.322 141.162 1.00 63.69 72 GLU B CA 1
ATOM 1682 C C . GLU B 1 93 ? 4.937 22.788 141.048 1.00 68.30 72 GLU B C 1
ATOM 1683 O O . GLU B 1 93 ? 4.590 23.453 140.062 1.00 71.11 72 GLU B O 1
ATOM 1685 N N . ALA B 1 94 ? 5.701 23.296 142.025 1.00 71.57 73 ALA B N 1
ATOM 1686 C CA . ALA B 1 94 ? 6.126 24.699 142.009 1.00 73.33 73 ALA B CA 1
ATOM 1687 C C . ALA B 1 94 ? 7.118 24.994 140.885 1.00 74.13 73 ALA B C 1
ATOM 1688 O O . ALA B 1 94 ? 7.240 26.148 140.458 1.00 72.08 73 ALA B O 1
ATOM 1690 N N . HIS B 1 95 ? 7.852 23.984 140.417 1.00 67.98 74 HIS B N 1
ATOM 1691 C CA . HIS B 1 95 ? 8.749 24.124 139.278 1.00 66.76 74 HIS B CA 1
ATOM 1692 C C . HIS B 1 95 ? 8.184 23.472 138.023 1.00 66.73 74 HIS B C 1
ATOM 1693 O O . HIS B 1 95 ? 8.913 23.324 137.036 1.00 66.12 74 HIS B O 1
ATOM 1700 N N . ASP B 1 96 ? 6.897 23.106 138.037 1.00 67.25 75 ASP B N 1
ATOM 1701 C CA . ASP B 1 96 ? 6.274 22.222 137.054 1.00 69.66 75 ASP B CA 1
ATOM 1702 C C . ASP B 1 96 ? 7.268 21.209 136.495 1.00 67.24 75 ASP B C 1
ATOM 1703 O O . ASP B 1 96 ? 7.611 21.240 135.310 1.00 65.36 75 ASP B O 1
ATOM 1708 N N . LEU B 1 97 ? 7.751 20.324 137.353 1.00 57.69 76 LEU B N 1
ATOM 1709 C CA . LEU B 1 97 ? 8.706 19.300 136.973 1.00 55.18 76 LEU B CA 1
ATOM 1710 C C . LEU B 1 97 ? 8.192 17.968 137.487 1.00 54.16 76 LEU B C 1
ATOM 1711 O O . LEU B 1 97 ? 7.707 17.876 138.625 1.00 50.11 76 LEU B O 1
ATOM 1716 N N . THR B 1 98 ? 8.283 16.942 136.646 1.00 43.90 77 THR B N 1
ATOM 1717 C CA . THR B 1 98 ? 8.042 15.574 137.071 1.00 45.31 77 THR B CA 1
ATOM 1718 C C . THR B 1 98 ? 9.234 14.723 136.666 1.00 45.61 77 THR B C 1
ATOM 1719 O O . THR B 1 98 ? 9.652 14.749 135.502 1.00 38.52 77 THR B O 1
ATOM 1723 N N . GLY B 1 99 ? 9.785 13.996 137.640 1.00 37.69 78 GLY B N 1
ATOM 1724 C CA . GLY B 1 99 ? 10.940 13.160 137.414 1.00 38.51 78 GLY B CA 1
ATOM 1725 C C . GLY B 1 99 ? 10.642 11.732 137.825 1.00 37.08 78 GLY B C 1
ATOM 1726 O O . GLY B 1 99 ? 9.705 11.458 138.577 1.00 34.95 78 GLY B O 1
ATOM 1727 N N . ARG B 1 100 ? 11.430 10.812 137.275 1.00 35.91 79 ARG B N 1
ATOM 1728 C CA . ARG B 1 100 ? 11.310 9.402 137.604 1.00 34.76 79 ARG B CA 1
ATOM 1729 C C . ARG B 1 100 ? 12.681 8.850 137.945 1.00 34.93 79 ARG B C 1
ATOM 1730 O O . ARG B 1 100 ? 13.667 9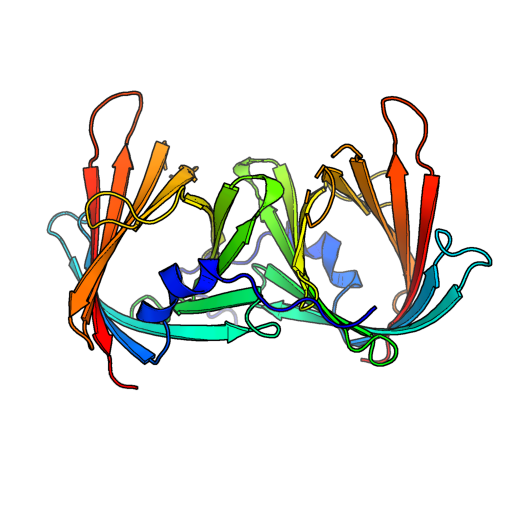.150 137.266 1.00 33.97 79 ARG B O 1
ATOM 1738 N N . PHE B 1 101 ? 12.734 8.042 139.001 1.00 32.85 80 PHE B N 1
ATOM 1739 C CA . PHE B 1 101 ? 13.967 7.407 139.452 1.00 33.73 80 PHE B CA 1
ATOM 1740 C C . PHE B 1 101 ? 13.687 5.911 139.526 1.00 32.99 80 PHE B C 1
ATOM 1741 O O . PHE B 1 101 ? 12.882 5.466 140.351 1.00 34.03 80 PHE B O 1
ATOM 1749 N N . VAL B 1 102 ? 14.328 5.142 138.655 1.00 31.32 81 VAL B N 1
ATOM 1750 C CA . VAL B 1 102 ? 14.125 3.699 138.567 1.00 31.36 81 VAL B CA 1
ATOM 1751 C C . VAL B 1 102 ? 15.340 3.032 139.177 1.00 33.96 81 VAL B C 1
ATOM 1752 O O . VAL B 1 102 ? 16.468 3.290 138.740 1.00 31.95 81 VAL B O 1
ATOM 1756 N N . VAL B 1 103 ? 15.122 2.166 140.171 1.00 30.24 82 VAL B N 1
ATOM 1757 C CA . VAL B 1 103 ? 16.214 1.507 140.881 1.00 30.85 82 VAL B CA 1
ATOM 1758 C C . VAL B 1 103 ? 16.056 -0.002 140.768 1.00 32.93 82 VAL B C 1
ATOM 1759 O O . VAL B 1 103 ? 14.961 -0.537 140.992 1.00 35.29 82 VAL B O 1
ATOM 1763 N N . GLN B 1 104 ? 17.158 -0.682 140.444 1.00 29.94 83 GLN B N 1
ATOM 1764 C CA . GLN B 1 104 ? 17.218 -2.133 140.377 1.00 33.07 83 GLN B CA 1
ATOM 1765 C C . GLN B 1 104 ? 18.517 -2.627 141.001 1.00 36.72 83 GLN B C 1
ATOM 1766 O O . GLN B 1 104 ? 19.494 -1.885 141.126 1.00 35.59 83 GLN B O 1
ATOM 1772 N N . TRP B 1 105 ? 18.529 -3.906 141.368 1.00 32.05 84 TRP B N 1
ATOM 1773 C CA . TRP B 1 105 ? 19.761 -4.589 141.737 1.00 36.00 84 TRP B CA 1
ATOM 1774 C C . TRP B 1 105 ? 20.326 -5.303 140.516 1.00 38.95 84 TRP B C 1
ATOM 1775 O O . TRP B 1 105 ? 19.606 -6.048 139.844 1.00 39.40 84 TRP B O 1
ATOM 1786 N N . VAL B 1 106 ? 21.610 -5.082 140.237 1.00 41.42 85 VAL B N 1
ATOM 1787 C CA . VAL B 1 106 ? 22.290 -5.679 139.091 1.00 41.26 85 VAL B CA 1
ATOM 1788 C C . VAL B 1 106 ? 23.290 -6.681 139.643 1.00 42.63 85 VAL B C 1
ATOM 1789 O O . VAL B 1 106 ? 24.398 -6.322 140.058 1.00 43.55 85 VAL B O 1
ATOM 1793 N N . GLU B 1 107 ? 22.891 -7.953 139.656 1.00 45.89 86 GLU B N 1
ATOM 1794 C CA . GLU B 1 107 ? 23.725 -8.992 140.250 1.00 49.79 86 GLU B CA 1
ATOM 1795 C C . GLU B 1 107 ? 25.075 -9.092 139.550 1.00 51.07 86 GLU B C 1
ATOM 1796 O O . GLU B 1 107 ? 26.107 -9.259 140.208 1.00 54.30 86 GLU B O 1
ATOM 1802 N N . SER B 1 108 ? 25.096 -8.974 138.220 1.00 50.57 87 SER B N 1
ATOM 1803 C CA . SER B 1 108 ? 26.361 -9.160 137.518 1.00 56.37 87 SER B CA 1
ATOM 1804 C C . SER B 1 108 ? 27.378 -8.107 137.931 1.00 57.12 87 SER B C 1
ATOM 1805 O O . SER B 1 108 ? 28.584 -8.368 137.909 1.00 60.39 87 SER B O 1
ATOM 1808 N N . GLU B 1 109 ? 26.917 -6.938 138.366 1.00 52.51 88 GLU B N 1
ATOM 1809 C CA . GLU B 1 109 ? 27.821 -5.887 138.794 1.00 53.59 88 GLU B CA 1
ATOM 1810 C C . GLU B 1 109 ? 27.909 -5.768 140.304 1.00 55.17 88 GLU B C 1
ATOM 1811 O O . GLU B 1 109 ? 28.674 -4.931 140.798 1.00 51.98 88 GLU B O 1
ATOM 1817 N N . SER B 1 110 ? 27.164 -6.596 141.043 1.00 51.74 89 SER B N 1
ATOM 1818 C CA . SER B 1 110 ? 27.021 -6.475 142.500 1.00 49.61 89 SER B CA 1
ATOM 1819 C C . SER B 1 110 ? 26.759 -5.023 142.906 1.00 47.19 89 SER B C 1
ATOM 1820 O O . SER B 1 110 ? 27.467 -4.442 143.729 1.00 48.14 89 SER B O 1
ATOM 1823 N N . SER B 1 111 ? 25.732 -4.425 142.305 1.00 46.36 90 SER B N 1
ATOM 1824 C CA . SER B 1 111 ? 25.444 -3.018 142.548 1.00 43.97 90 SER B CA 1
ATOM 1825 C C . SER B 1 111 ? 23.982 -2.740 142.264 1.00 39.41 90 SER B C 1
ATOM 1826 O O . SER B 1 111 ? 23.359 -3.427 141.451 1.00 39.11 90 SER B O 1
ATOM 1829 N N . PHE B 1 112 ? 23.450 -1.722 142.945 1.00 33.74 91 PHE B N 1
ATOM 1830 C CA . PHE B 1 112 ? 22.186 -1.118 142.546 1.00 36.54 91 PHE B CA 1
ATOM 1831 C C . PHE B 1 112 ? 22.440 -0.172 141.391 1.00 36.82 91 PHE B C 1
ATOM 1832 O O . PHE B 1 112 ? 23.497 0.459 141.315 1.00 36.07 91 PHE B O 1
ATOM 1840 N N . SER B 1 113 ? 21.476 -0.100 140.476 1.00 36.43 92 SER B N 1
ATOM 1841 C CA . SER B 1 113 ? 21.481 0.873 139.394 1.00 35.26 92 SER B CA 1
ATOM 1842 C C . SER B 1 113 ? 20.316 1.825 139.589 1.00 36.83 92 SER B C 1
ATOM 1843 O O . SER B 1 113 ? 19.218 1.406 139.979 1.00 38.47 92 SER B O 1
ATOM 1846 N N . GLY B 1 114 ? 20.569 3.108 139.360 1.00 37.60 93 GLY B N 1
ATOM 1847 C CA . GLY B 1 114 ? 19.520 4.105 139.467 1.00 37.83 93 GLY B CA 1
ATOM 1848 C C . GLY B 1 114 ? 19.420 4.922 138.188 1.00 37.67 93 GLY B C 1
ATOM 1849 O O . GLY B 1 114 ? 20.389 5.575 137.792 1.00 39.82 93 GLY B O 1
ATOM 1850 N N . TYR B 1 115 ? 18.270 4.905 137.526 1.00 34.68 94 TYR B N 1
ATOM 1851 C CA . TYR B 1 115 ? 18.089 5.627 136.266 1.00 34.28 94 TYR B CA 1
ATOM 1852 C C . TYR B 1 115 ? 17.143 6.783 136.543 1.00 33.66 94 TYR B C 1
ATOM 1853 O O . TYR B 1 115 ? 15.954 6.559 136.799 1.00 35.63 94 TYR B O 1
ATOM 1862 N N . TYR B 1 116 ? 17.658 8.011 136.493 1.00 32.86 95 TYR B N 1
ATOM 1863 C CA . TYR B 1 116 ? 16.850 9.209 136.707 1.00 35.98 95 TYR B CA 1
ATOM 1864 C C . TYR B 1 116 ? 16.575 9.907 135.376 1.00 36.94 95 TYR B C 1
ATOM 1865 O O . TYR B 1 116 ? 17.488 10.078 134.562 1.00 35.94 95 TYR B O 1
ATOM 1874 N N . TYR B 1 117 ? 15.323 10.329 135.162 1.00 33.69 96 TYR B N 1
ATOM 1875 C CA . TYR B 1 117 ? 15.000 11.187 134.022 1.00 36.69 96 TYR B CA 1
ATOM 1876 C C . TYR B 1 117 ? 13.736 11.987 134.320 1.00 36.33 96 TYR B C 1
ATOM 1877 O O . TYR B 1 117 ? 12.883 11.544 135.089 1.00 34.61 96 TYR B O 1
ATOM 1886 N N . ASP B 1 118 ? 13.617 13.177 133.709 1.00 34.68 97 ASP B N 1
ATOM 1887 C CA . ASP B 1 118 ? 12.490 14.063 134.011 1.00 38.49 97 ASP B CA 1
ATOM 1888 C C . ASP B 1 118 ? 12.031 14.793 132.751 1.00 40.53 97 ASP B C 1
ATOM 1889 O O . ASP B 1 118 ? 12.624 14.647 131.671 1.00 39.43 97 ASP B O 1
ATOM 1894 N N . ASP B 1 119 ? 10.962 15.594 132.897 1.00 36.06 98 ASP B N 1
ATOM 1895 C CA . ASP B 1 119 ? 10.371 16.328 131.782 1.00 43.07 98 ASP B CA 1
ATOM 1896 C C . ASP B 1 119 ? 11.028 17.682 131.571 1.00 45.49 98 ASP B C 1
ATOM 1897 O O . ASP B 1 119 ? 10.428 18.575 130.960 1.00 47.54 98 ASP B O 1
ATOM 1902 N N . TRP B 1 120 ? 12.252 17.842 132.058 1.00 41.61 99 TRP B N 1
ATOM 1903 C CA . TRP B 1 120 ? 13.083 18.990 131.748 1.00 45.11 99 TRP B CA 1
ATOM 1904 C C . TRP B 1 120 ? 14.318 18.584 130.963 1.00 47.14 99 TRP B C 1
ATOM 1905 O O . TRP B 1 120 ? 15.208 19.413 130.755 1.00 52.41 99 TRP B O 1
ATOM 1916 N N . GLY B 1 121 ? 14.393 17.329 130.520 1.00 42.46 100 GLY B N 1
ATOM 1917 C CA . GLY B 1 121 ? 15.532 16.854 129.768 1.00 41.62 100 GLY B CA 1
ATOM 1918 C C . GLY B 1 121 ? 16.714 16.400 130.594 1.00 47.78 100 GLY B C 1
ATOM 1919 O O . GLY B 1 121 ? 17.773 16.115 130.020 1.00 49.13 100 GLY B O 1
ATOM 1920 N N . ASN B 1 122 ? 16.579 16.326 131.916 1.00 41.89 101 ASN B N 1
ATOM 1921 C CA . ASN B 1 122 ? 17.655 15.804 132.744 1.00 48.51 101 ASN B CA 1
ATOM 1922 C C . ASN B 1 122 ? 17.637 14.285 132.721 1.00 45.02 101 ASN B C 1
ATOM 1923 O O . ASN B 1 122 ? 16.572 13.666 132.656 1.00 42.31 101 ASN B O 1
ATOM 1928 N N . ARG B 1 123 ? 18.827 13.692 132.765 1.00 44.51 102 ARG B N 1
ATOM 1929 C CA . ARG B 1 123 ? 18.981 12.242 132.737 1.00 44.95 102 ARG B CA 1
ATOM 1930 C C . ARG B 1 123 ? 20.328 11.890 133.361 1.00 51.34 102 ARG B C 1
ATOM 1931 O O . ARG B 1 123 ? 21.355 12.439 132.946 1.00 52.98 102 ARG B O 1
ATOM 1939 N N . THR B 1 124 ? 20.332 11.006 134.369 1.00 45.25 103 THR B N 1
ATOM 1940 C CA . THR B 1 124 ? 21.588 10.545 134.963 1.00 45.74 103 THR B CA 1
ATOM 1941 C C . THR B 1 124 ? 21.507 9.068 135.337 1.00 45.01 103 THR B C 1
ATOM 1942 O O . THR B 1 124 ? 20.469 8.552 135.761 1.00 40.81 103 THR B O 1
ATOM 1946 N N . LEU B 1 125 ? 22.647 8.403 135.199 1.00 41.70 104 LEU B N 1
ATOM 1947 C CA . LEU B 1 125 ? 22.812 6.993 135.516 1.00 46.08 104 LEU B CA 1
ATOM 1948 C C . LEU B 1 125 ? 23.693 6.902 136.749 1.00 40.11 104 LEU B C 1
ATOM 1949 O O . LEU B 1 125 ? 24.831 7.377 136.731 1.00 40.31 104 LEU B O 1
ATOM 1954 N N . LEU B 1 126 ? 23.171 6.307 137.812 1.00 40.70 105 LEU B N 1
ATOM 1955 C CA . LEU B 1 126 ? 23.872 6.231 139.086 1.00 37.18 105 LEU B CA 1
ATOM 1956 C C . LEU B 1 126 ? 23.994 4.781 139.523 1.00 37.00 105 LEU B C 1
ATOM 1957 O O . LEU B 1 126 ? 23.158 3.944 139.176 1.00 37.61 105 LEU B O 1
ATOM 1962 N N . THR B 1 127 ? 25.032 4.487 140.303 1.00 37.63 106 THR B N 1
ATOM 1963 C CA . THR B 1 127 ? 25.232 3.153 140.847 1.00 37.47 106 THR B CA 1
ATOM 1964 C C . THR B 1 127 ? 25.535 3.251 142.340 1.00 38.90 106 THR B C 1
ATOM 1965 O O . THR B 1 127 ? 26.084 4.253 142.818 1.00 33.83 106 THR B O 1
ATOM 1969 N N . SER B 1 128 ? 25.183 2.192 143.073 1.00 34.73 107 SER B N 1
ATOM 1970 C CA . SER B 1 128 ? 25.439 2.147 144.506 1.00 39.74 107 SER B CA 1
ATOM 1971 C C . SER B 1 128 ? 25.892 0.756 144.908 1.00 41.48 107 SER B C 1
ATOM 1972 O O . SER B 1 128 ? 25.323 -0.245 144.466 1.00 36.73 107 SER B O 1
ATOM 1975 N N . GLU B 1 129 ? 26.904 0.704 145.773 1.00 40.65 108 GLU B N 1
ATOM 1976 C CA . GLU B 1 129 ? 27.330 -0.557 146.351 1.00 46.29 108 GLU B CA 1
ATOM 1977 C C . GLU B 1 129 ? 26.366 -1.072 147.414 1.00 47.94 108 GLU B C 1
ATOM 1978 O O . GLU B 1 129 ? 26.497 -2.227 147.830 1.00 48.58 108 GLU B O 1
ATOM 1984 N N . GLY B 1 130 ? 25.414 -0.263 147.857 1.00 43.02 109 GLY B N 1
ATOM 1985 C CA . GLY B 1 130 ? 24.519 -0.636 148.937 1.00 40.49 109 GLY B CA 1
ATOM 1986 C C . GLY B 1 130 ? 24.814 0.125 150.217 1.00 44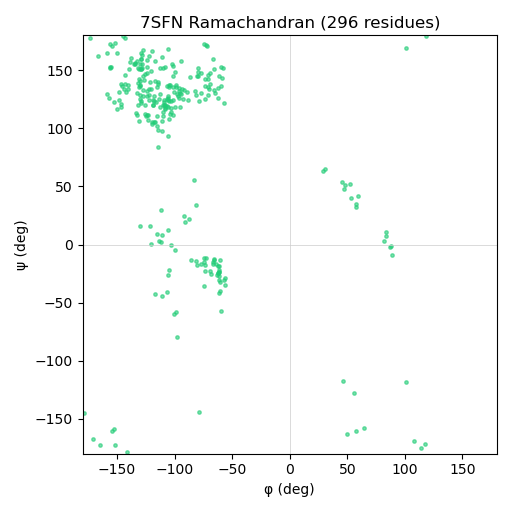.55 109 GLY B C 1
ATOM 1987 O O . GLY B 1 130 ? 25.579 1.095 150.242 1.00 42.17 109 GLY B O 1
ATOM 1988 N N . TRP B 1 131 ? 24.178 -0.326 151.307 1.00 40.95 110 TRP B N 1
ATOM 1989 C CA . TRP B 1 131 ? 24.322 0.339 152.597 1.00 43.59 110 TRP B CA 1
ATOM 1990 C C . TRP B 1 131 ? 25.756 0.204 153.103 1.00 45.74 110 TRP B C 1
ATOM 1991 O O . TRP B 1 131 ? 26.338 -0.881 153.059 1.00 46.01 110 TRP B O 1
ATOM 2002 N N . GLN B 1 132 ? 26.333 1.318 153.555 1.00 46.81 111 GLN B N 1
ATOM 2003 C CA . GLN B 1 132 ? 27.671 1.342 154.146 1.00 52.08 111 GLN B CA 1
ATOM 2004 C C . GLN B 1 132 ? 27.677 2.419 155.215 1.00 53.16 111 GLN B C 1
ATOM 2005 O O . GLN B 1 132 ? 27.405 3.584 154.913 1.00 48.09 111 GLN B O 1
ATOM 2011 N N . ASP B 1 133 ? 27.971 2.029 156.454 1.00 51.20 112 ASP B N 1
ATOM 2012 C CA . ASP B 1 133 ? 28.148 2.979 157.551 1.00 57.70 112 ASP B CA 1
ATOM 2013 C C . ASP B 1 133 ? 26.910 3.848 157.762 1.00 53.01 112 ASP B C 1
ATOM 2014 O O . ASP B 1 133 ? 27.018 5.014 158.143 1.00 52.73 112 ASP B O 1
ATOM 2019 N N . GLY B 1 134 ? 25.726 3.304 157.492 1.00 49.76 113 GLY B N 1
ATOM 2020 C CA . GLY B 1 134 ? 24.486 4.032 157.687 1.00 52.08 113 GLY B CA 1
ATOM 2021 C C . GLY B 1 134 ? 24.069 4.958 156.561 1.00 44.74 113 GLY B C 1
ATOM 2022 O O . GLY B 1 134 ? 23.137 5.755 156.751 1.00 42.82 113 GLY B O 1
ATOM 2023 N N . TYR B 1 135 ? 24.724 4.896 155.403 1.00 44.70 114 TYR B N 1
ATOM 2024 C CA . TYR B 1 135 ? 24.316 5.669 154.238 1.00 42.98 114 TYR B CA 1
ATOM 2025 C C . TYR B 1 135 ? 24.201 4.761 153.028 1.00 41.27 114 TYR B C 1
ATOM 2026 O O . TYR B 1 135 ? 24.905 3.754 152.917 1.00 41.81 114 TYR B O 1
ATOM 2035 N N . LEU B 1 136 ? 23.320 5.143 152.109 1.00 34.46 115 LEU B N 1
ATOM 2036 C CA . LEU B 1 136 ? 23.162 4.464 150.826 1.00 37.62 115 LEU B CA 1
ATOM 2037 C C . LEU B 1 136 ? 23.462 5.494 149.736 1.00 38.10 115 LEU B C 1
ATOM 2038 O O . LEU B 1 136 ? 22.643 6.382 149.477 1.00 38.67 115 LEU B O 1
ATOM 2043 N N . ALA B 1 137 ? 24.647 5.416 149.130 1.00 37.69 116 ALA B N 1
ATOM 2044 C CA . ALA B 1 137 ? 25.122 6.454 148.211 1.00 37.27 116 ALA B CA 1
ATOM 2045 C C . ALA B 1 137 ? 25.036 5.982 146.764 1.00 36.13 116 ALA B C 1
ATOM 2046 O O . ALA B 1 137 ? 25.704 5.018 146.380 1.00 35.20 116 ALA B O 1
ATOM 2048 N N . PHE B 1 138 ? 24.241 6.684 145.963 1.00 38.04 117 PHE B N 1
ATOM 2049 C CA . PHE B 1 138 ? 24.228 6.515 144.516 1.00 35.47 117 PHE B CA 1
ATOM 2050 C C . PHE B 1 138 ? 25.139 7.575 143.918 1.00 39.20 117 PHE B C 1
ATOM 2051 O O . PHE B 1 138 ? 24.969 8.767 144.200 1.00 39.05 117 PHE B O 1
ATOM 2059 N N . THR B 1 139 ? 26.108 7.144 143.104 1.00 38.18 118 THR B N 1
ATOM 2060 C CA . THR B 1 139 ? 27.079 8.051 142.504 1.00 39.77 118 THR B CA 1
ATOM 2061 C C . THR B 1 139 ? 27.159 7.818 141.005 1.00 41.57 118 THR B C 1
ATOM 2062 O O . THR B 1 139 ? 26.959 6.700 140.518 1.00 38.73 118 THR B O 1
ATOM 2066 N N . GLY B 1 140 ? 27.490 8.881 140.289 1.00 42.46 119 GLY B N 1
ATOM 2067 C CA . GLY B 1 140 ? 27.608 8.803 138.846 1.00 50.67 119 GLY B CA 1
ATOM 2068 C C . GLY B 1 140 ? 28.153 10.102 138.299 1.00 58.53 119 GLY B C 1
ATOM 2069 O O . GLY B 1 140 ? 28.404 11.062 139.035 1.00 57.43 119 GLY B O 1
ATOM 2070 N N . GLU B 1 141 ? 28.345 10.118 136.989 1.00 64.78 120 GLU B N 1
ATOM 2071 C CA . GLU B 1 141 ? 28.894 11.282 136.308 1.00 72.59 120 GLU B CA 1
ATOM 2072 C C . GLU B 1 141 ? 27.767 12.193 135.839 1.00 81.04 120 GLU B C 1
ATOM 2073 O O . GLU B 1 141 ? 26.770 11.724 135.280 1.00 77.98 120 GLU B O 1
ATOM 2075 N N . CYS B 1 142 ? 27.916 13.480 136.107 1.00 94.12 121 CYS B N 1
ATOM 2076 C CA . CYS B 1 142 ? 27.204 14.552 135.408 1.00 101.80 121 CYS B CA 1
ATOM 2077 C C . CYS B 1 142 ? 25.691 14.526 135.614 1.00 103.77 121 CYS B C 1
ATOM 2078 O O . CYS B 1 142 ? 25.196 14.014 136.623 1.00 94.10 121 CYS B O 1
ATOM 2081 N N . PHE B 1 143 ? 24.987 15.148 134.674 1.00 114.87 122 PHE B N 1
ATOM 2082 C CA . PHE B 1 143 ? 23.526 15.112 134.574 1.00 109.19 122 PHE B CA 1
ATOM 2083 C C . PHE B 1 143 ? 23.151 15.309 133.098 1.00 112.76 122 PHE B C 1
ATOM 2084 O O . PHE B 1 143 ? 23.972 15.055 132.211 1.00 111.56 122 PHE B O 1
ATOM 2086 N N . GLY B 1 144 ? 21.915 15.737 132.841 1.00 93.02 123 GLY B N 1
ATOM 2087 C CA . GLY B 1 144 ? 21.492 15.978 131.469 1.00 80.71 123 GLY B CA 1
ATOM 2088 C C . GLY B 1 144 ? 21.891 17.342 130.922 1.00 92.45 123 GLY B C 1
ATOM 2089 O O . GLY B 1 144 ? 21.039 18.181 130.613 1.00 87.67 123 GLY B O 1
ATOM 2090 N N . SER B 1 148 ? 31.962 16.040 132.840 1.00 103.99 127 SER B N 1
ATOM 2091 C CA . SER B 1 148 ? 32.251 17.097 133.804 1.00 106.42 127 SER B CA 1
ATOM 2092 C C . SER B 1 148 ? 32.301 16.552 135.242 1.00 106.20 127 SER B C 1
ATOM 2093 O O . SER B 1 148 ? 33.142 15.710 135.551 1.00 105.24 127 SER B O 1
ATOM 2096 N N . PHE B 1 149 ? 31.408 17.030 136.116 1.00 99.47 128 PHE B N 1
ATOM 2097 C CA . PHE B 1 149 ? 31.446 16.628 137.524 1.00 91.32 128 PHE B CA 1
ATOM 2098 C C . PHE B 1 149 ? 30.975 15.198 137.811 1.00 86.01 128 PHE B C 1
ATOM 2099 O O . PHE B 1 149 ? 30.443 14.479 136.961 1.00 85.71 128 PHE B O 1
ATOM 2107 N N . LEU B 1 150 ? 31.193 14.808 139.066 1.00 75.98 129 LEU B N 1
ATOM 2108 C CA . LEU B 1 150 ? 30.582 13.647 139.694 1.00 67.88 129 LEU B CA 1
ATOM 2109 C C . LEU B 1 150 ? 29.433 14.079 140.588 1.00 60.85 129 LEU B C 1
ATOM 2110 O O . LEU B 1 150 ? 29.416 15.193 141.114 1.00 60.09 129 LEU B O 1
ATOM 2115 N N . LEU B 1 151 ? 28.485 13.167 140.779 1.00 57.75 130 LEU B N 1
ATOM 2116 C CA . LEU B 1 151 ? 27.276 13.438 141.538 1.00 51.58 130 LEU B CA 1
ATOM 2117 C C . LEU B 1 151 ? 27.068 12.338 142.567 1.00 48.93 130 LEU B C 1
ATOM 2118 O O . LEU B 1 151 ? 27.310 11.162 142.284 1.00 48.48 130 LEU B O 1
ATOM 2123 N N . LYS B 1 152 ? 26.623 12.712 143.762 1.00 43.48 131 LYS B N 1
ATOM 2124 C CA . LYS B 1 152 ? 26.281 11.729 144.782 1.00 42.14 131 LYS B CA 1
ATOM 2125 C C . LYS B 1 152 ? 24.900 12.019 145.344 1.00 42.67 131 LYS B C 1
ATOM 2126 O O . LYS B 1 152 ? 24.635 13.131 145.812 1.00 43.75 131 LYS B O 1
ATOM 2132 N N . GLU B 1 153 ? 24.031 11.016 145.296 1.00 38.53 132 GLU B N 1
ATOM 2133 C CA . GLU B 1 153 ? 22.725 11.045 145.938 1.00 39.31 132 GLU B CA 1
ATOM 2134 C C . GLU B 1 153 ? 22.797 10.061 147.099 1.00 39.38 132 GLU B C 1
ATOM 2135 O O . GLU B 1 153 ? 22.933 8.852 146.875 1.00 36.75 132 GLU B O 1
ATOM 2141 N N . GLN B 1 154 ? 22.714 10.568 148.330 1.00 37.89 133 GLN B N 1
ATOM 2142 C CA . GLN B 1 154 ? 22.993 9.778 149.526 1.00 38.84 133 GLN B CA 1
ATOM 2143 C C . GLN B 1 154 ? 21.759 9.699 150.414 1.00 37.33 133 GLN B C 1
ATOM 2144 O O . GLN B 1 154 ? 21.281 10.729 150.902 1.00 36.85 133 GLN B O 1
ATOM 2150 N N . TYR B 1 155 ? 21.271 8.482 150.658 1.00 34.40 134 TYR B N 1
ATOM 2151 C CA . TYR B 1 155 ? 20.093 8.282 151.491 1.00 36.66 134 TYR B CA 1
ATOM 2152 C C . TYR B 1 155 ? 20.478 7.826 152.898 1.00 37.37 134 TYR B C 1
ATOM 2153 O O . TYR B 1 155 ? 21.435 7.068 153.086 1.00 35.23 134 TYR B O 1
ATOM 2162 N N . GLU B 1 156 ? 19.709 8.281 153.882 1.00 33.61 135 GLU B N 1
ATOM 2163 C CA . GLU B 1 156 ? 19.813 7.792 155.250 1.00 40.00 135 GLU B CA 1
ATOM 2164 C C . GLU B 1 156 ? 18.415 7.649 155.830 1.00 38.03 135 GLU B C 1
ATOM 2165 O O . GLU B 1 156 ? 17.487 8.367 155.442 1.00 37.99 135 GLU B O 1
ATOM 2171 N N . ILE B 1 157 ? 18.270 6.709 156.753 1.00 35.26 136 ILE B N 1
ATOM 2172 C CA . ILE B 1 157 ? 16.992 6.460 157.403 1.00 37.80 136 ILE B CA 1
ATOM 2173 C C . ILE B 1 157 ? 16.982 7.213 158.725 1.00 40.03 136 ILE B C 1
ATOM 2174 O O . ILE B 1 157 ? 17.964 7.173 159.475 1.00 37.90 136 ILE B O 1
ATOM 2179 N N . VAL B 1 158 ? 15.893 7.936 158.989 1.00 39.87 137 VAL B N 1
ATOM 2180 C CA . VAL B 1 158 ? 15.723 8.646 160.251 1.00 42.76 137 VAL B CA 1
ATOM 2181 C C . VAL B 1 158 ? 14.851 7.805 161.170 1.00 46.69 137 VAL B C 1
ATOM 2182 O O . VAL B 1 158 ? 15.251 7.467 162.290 1.00 48.96 137 VAL B O 1
ATOM 2186 N N . ASP B 1 159 ? 13.644 7.487 160.721 1.00 44.72 138 ASP B N 1
ATOM 2187 C CA . ASP B 1 159 ? 12.796 6.528 161.413 1.00 45.37 138 ASP B CA 1
ATOM 2188 C C . ASP B 1 159 ? 11.899 5.876 160.369 1.00 48.95 138 ASP B C 1
ATOM 2189 O O . ASP B 1 159 ? 12.064 6.096 159.163 1.00 43.98 138 ASP B O 1
ATOM 2194 N N . GLU B 1 160 ? 10.932 5.079 160.831 1.00 46.41 139 GLU B N 1
ATOM 2195 C CA . GLU B 1 160 ? 10.171 4.280 159.881 1.00 51.45 139 GLU B CA 1
ATOM 2196 C C . GLU B 1 160 ? 9.314 5.118 158.936 1.00 48.33 139 GLU B C 1
ATOM 2197 O O . GLU B 1 160 ? 8.872 4.593 157.913 1.00 49.38 139 GLU B O 1
ATOM 2203 N N . LYS B 1 161 ? 9.112 6.412 159.212 1.00 45.96 140 LYS B N 1
ATOM 2204 C CA . LYS B 1 161 ? 8.325 7.258 158.318 1.00 46.88 140 LYS B CA 1
ATOM 2205 C C . LYS B 1 161 ? 9.114 8.457 157.798 1.00 44.87 140 LYS B C 1
ATOM 2206 O O . LYS B 1 161 ? 8.520 9.405 157.274 1.00 43.25 140 LYS B O 1
ATOM 2212 N N . HIS B 1 162 ? 10.439 8.437 157.915 1.00 40.47 141 HIS B N 1
ATOM 2213 C CA . HIS B 1 162 ? 11.234 9.631 157.641 1.00 42.57 141 HIS B CA 1
ATOM 2214 C C . HIS B 1 162 ? 12.597 9.199 157.122 1.00 42.53 141 HIS B C 1
ATOM 2215 O O . HIS B 1 162 ? 13.359 8.551 157.845 1.00 40.49 141 HIS B O 1
ATOM 2222 N N . TYR B 1 163 ? 12.909 9.563 155.883 1.00 36.64 142 TYR B N 1
ATOM 2223 C CA . TYR B 1 163 ? 14.249 9.374 155.364 1.00 36.73 142 TYR B CA 1
ATOM 2224 C C . TYR B 1 163 ? 14.736 10.687 154.764 1.00 36.52 142 TYR B C 1
ATOM 2225 O O . TYR B 1 163 ? 13.942 11.583 154.456 1.00 34.13 142 TYR B O 1
ATOM 2234 N N . VAL B 1 164 ? 16.059 10.805 154.637 1.00 33.30 143 VAL B N 1
ATOM 2235 C CA . VAL B 1 164 ? 16.705 12.004 154.116 1.00 37.81 143 VAL B CA 1
ATOM 2236 C C . VAL B 1 164 ? 17.529 11.636 152.888 1.00 36.77 143 VAL B C 1
ATOM 2237 O O . VAL B 1 164 ? 18.186 10.590 152.843 1.00 36.32 143 VAL B O 1
ATOM 2241 N N . LYS B 1 165 ? 17.487 12.499 151.888 1.00 35.34 144 LYS B N 1
ATOM 2242 C CA . LYS B 1 165 ? 18.366 12.399 150.739 1.00 40.27 144 LYS B CA 1
ATOM 2243 C C . LYS B 1 165 ? 19.216 13.658 150.706 1.00 37.25 144 LYS B C 1
ATOM 2244 O O . LYS B 1 165 ? 18.678 14.769 150.758 1.00 39.02 144 LYS B O 1
ATOM 2250 N N . ARG B 1 166 ? 20.532 13.487 150.619 1.00 38.13 145 ARG B N 1
ATOM 2251 C CA . ARG B 1 166 ? 21.465 14.601 150.497 1.00 39.80 145 ARG B CA 1
ATOM 2252 C C . ARG B 1 166 ? 22.209 14.461 149.176 1.00 42.51 145 ARG B C 1
ATOM 2253 O O . ARG B 1 166 ? 22.807 13.410 148.903 1.00 38.05 145 ARG B O 1
ATOM 2261 N N . GLY B 1 167 ? 22.141 15.499 148.349 1.00 41.79 146 GLY B N 1
ATOM 2262 C CA . GLY B 1 167 ? 22.812 15.510 147.060 1.00 45.26 146 GLY B C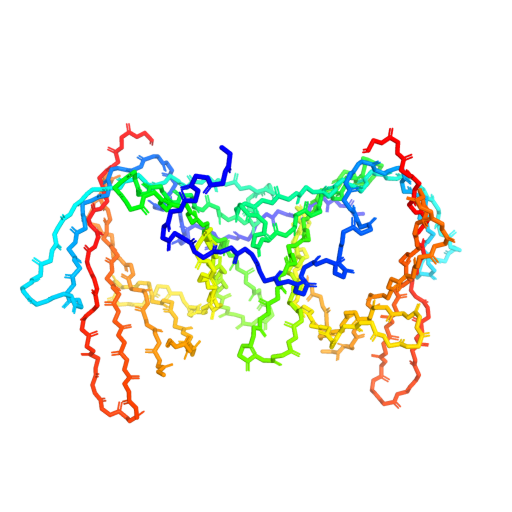A 1
ATOM 2263 C C . GLY B 1 167 ? 24.121 16.277 147.148 1.00 44.52 146 GLY B C 1
ATOM 2264 O O . GLY B 1 167 ? 24.190 17.338 147.772 1.00 40.44 146 GLY B O 1
ATOM 2265 N N . PHE B 1 168 ? 25.158 15.724 146.521 1.00 42.56 147 PHE B N 1
ATOM 2266 C CA . PHE B 1 168 ? 26.479 16.342 146.530 1.00 45.82 147 PHE B CA 1
ATOM 2267 C C . PHE B 1 168 ? 27.068 16.320 145.128 1.00 50.01 147 PHE B C 1
ATOM 2268 O O . PHE B 1 168 ? 26.728 15.474 144.298 1.00 49.68 147 PHE B O 1
ATOM 2276 N N . ILE B 1 169 ? 27.991 17.251 144.894 1.00 50.88 148 ILE B N 1
ATOM 2277 C CA . ILE B 1 169 ? 28.717 17.367 143.638 1.00 51.50 148 ILE B CA 1
ATOM 2278 C C . ILE B 1 169 ? 30.201 17.472 143.961 1.00 56.11 148 ILE B C 1
ATOM 2279 O O . ILE B 1 169 ? 30.582 18.080 144.968 1.00 57.77 148 ILE B O 1
ATOM 2284 N N . LYS B 1 170 ? 31.037 16.854 143.128 1.00 61.37 149 LYS B N 1
ATOM 2285 C CA . LYS B 1 170 ? 32.483 16.925 143.281 1.00 64.54 149 LYS B CA 1
ATOM 2286 C C . LYS B 1 170 ? 33.126 17.369 141.978 1.00 74.10 149 LYS B C 1
ATOM 2287 O O . LYS B 1 170 ? 32.778 16.861 140.906 1.00 74.92 149 LYS B O 1
ATOM 2293 N N . PHE B 1 171 ? 34.050 18.327 142.080 1.00 78.48 150 PHE B N 1
ATOM 2294 C CA . PHE B 1 171 ? 34.836 18.815 140.951 1.00 90.50 150 PHE B CA 1
ATOM 2295 C C . PHE B 1 171 ? 36.254 18.270 141.060 1.00 94.90 150 PHE B C 1
ATOM 2296 O O . PHE B 1 171 ? 36.898 18.402 142.109 1.00 96.07 150 PHE B O 1
ATOM 2304 N N . ASP B 1 172 ? 36.727 17.658 139.977 1.00 105.73 151 ASP B N 1
ATOM 2305 C CA . ASP B 1 172 ? 38.063 17.048 139.887 1.00 109.05 151 ASP B CA 1
ATOM 2306 C C . ASP B 1 172 ? 38.208 16.033 141.026 1.00 109.37 151 ASP B C 1
ATOM 2307 O O . ASP B 1 172 ? 37.347 15.161 141.195 1.00 103.27 151 ASP B O 1
ATOM 2312 N N . GLU B 1 173 ? 39.267 16.116 141.823 1.00 106.92 152 GLU B N 1
ATOM 2313 C CA . GLU B 1 173 ? 39.543 15.170 142.892 1.00 105.40 152 GLU B CA 1
ATOM 2314 C C . GLU B 1 173 ? 39.385 15.830 144.258 1.00 102.23 152 GLU B C 1
ATOM 2315 O O . GLU B 1 173 ? 40.059 15.461 145.223 1.00 106.06 152 GLU B O 1
ATOM 2321 N N . GLY B 1 174 ? 38.503 16.824 144.342 1.00 99.38 153 GLY B N 1
ATOM 2322 C CA . GLY B 1 174 ? 38.300 17.578 145.564 1.00 94.80 153 GLY B CA 1
ATOM 2323 C C . GLY B 1 174 ? 37.441 16.833 146.559 1.00 89.77 153 GLY B C 1
ATOM 2324 O O . GLY B 1 174 ? 37.514 15.604 146.691 1.00 89.24 153 GLY B O 1
ATOM 2325 N N . ASP B 1 175 ? 36.619 17.586 147.278 1.00 83.05 154 ASP B N 1
ATOM 2326 C CA . ASP B 1 175 ? 35.683 17.030 148.241 1.00 78.04 154 ASP B CA 1
ATOM 2327 C C . ASP B 1 175 ? 34.266 17.097 147.686 1.00 67.15 154 ASP B C 1
ATOM 2328 O O . ASP B 1 175 ? 33.995 17.740 146.670 1.00 65.31 154 ASP B O 1
ATOM 2333 N N . TRP B 1 176 ? 33.355 16.406 148.365 1.00 65.81 155 TRP B N 1
ATOM 2334 C CA . TRP B 1 176 ? 31.943 16.487 148.023 1.00 58.69 155 TRP B CA 1
ATOM 2335 C C . TRP B 1 176 ? 31.373 17.799 148.550 1.00 57.40 155 TRP B C 1
ATOM 2336 O O . TRP B 1 176 ? 31.565 18.143 149.721 1.00 52.54 155 TRP B O 1
ATOM 2347 N N . ILE B 1 177 ? 30.683 18.528 147.686 1.00 53.39 156 ILE B N 1
ATOM 2348 C CA . ILE B 1 177 ? 30.089 19.819 148.023 1.00 53.88 156 ILE B CA 1
ATOM 2349 C C . ILE B 1 177 ? 28.579 19.635 148.163 1.00 47.07 156 ILE B C 1
ATOM 2350 O O . ILE B 1 177 ? 27.949 19.129 147.228 1.00 47.34 156 ILE B O 1
ATOM 2355 N N . PRO B 1 178 ? 27.981 20.034 149.282 1.00 47.71 157 PRO B N 1
ATOM 2356 C CA . PRO B 1 178 ? 26.535 19.853 149.450 1.00 44.96 157 PRO B CA 1
ATOM 2357 C C . PRO B 1 178 ? 25.773 20.638 148.398 1.00 46.82 157 PRO B C 1
ATOM 2358 O O . PRO B 1 178 ? 25.973 21.843 148.233 1.00 50.37 157 PRO B O 1
ATOM 2362 N N . ALA B 1 179 ? 24.902 19.941 147.672 1.00 42.41 158 ALA B N 1
ATOM 2363 C CA . ALA B 1 179 ? 24.076 20.557 146.643 1.00 44.85 158 ALA B CA 1
ATOM 2364 C C . ALA B 1 179 ? 22.616 20.694 147.044 1.00 46.27 158 ALA B C 1
ATOM 2365 O O . ALA B 1 179 ? 22.004 21.728 146.761 1.00 47.05 158 ALA B O 1
ATOM 2367 N N . ASP B 1 180 ? 22.039 19.689 147.704 1.00 42.51 159 ASP B N 1
ATOM 2368 C CA . ASP B 1 180 ? 20.667 19.809 148.183 1.00 44.59 159 ASP B CA 1
ATOM 2369 C C . ASP B 1 180 ? 20.436 18.854 149.347 1.00 43.72 159 ASP B C 1
ATOM 2370 O O . ASP B 1 180 ? 21.280 18.015 149.676 1.00 39.30 159 ASP B O 1
ATOM 2375 N N . GLU B 1 181 ? 19.262 18.998 149.958 1.00 38.31 160 GLU B N 1
ATOM 2376 C CA . GLU B 1 181 ? 18.849 18.183 151.091 1.00 41.24 160 GLU B CA 1
ATOM 2377 C C . GLU B 1 181 ? 17.336 18.043 151.014 1.00 39.38 160 GLU B C 1
ATOM 2378 O O . GLU B 1 181 ? 16.637 19.042 150.811 1.00 39.54 160 GLU B O 1
ATOM 2384 N N . VAL B 1 182 ? 16.840 16.814 151.132 1.00 35.36 161 VAL B N 1
ATOM 2385 C CA . VAL B 1 182 ? 15.412 16.517 151.013 1.00 35.79 161 VAL B CA 1
ATOM 2386 C C . VAL B 1 182 ? 15.009 15.632 152.184 1.00 38.93 161 VAL B C 1
ATOM 2387 O O . VAL B 1 182 ? 15.536 14.523 152.334 1.00 35.07 161 VAL B O 1
ATOM 2391 N N . HIS B 1 183 ? 14.066 16.107 152.998 1.00 37.47 162 HIS B N 1
ATOM 2392 C CA . HIS B 1 183 ? 13.464 15.298 154.052 1.00 39.93 162 HIS B CA 1
ATOM 2393 C C . HIS B 1 183 ? 12.114 14.778 153.577 1.00 37.51 162 HIS B C 1
ATOM 2394 O O . HIS B 1 183 ? 11.206 15.567 153.286 1.00 37.50 162 HIS B O 1
ATOM 2401 N N . CYS B 1 184 ? 11.982 13.459 153.506 1.00 34.78 163 CYS B N 1
ATOM 2402 C CA . CYS B 1 184 ? 10.764 12.821 153.022 1.00 39.12 163 CYS B CA 1
ATOM 2403 C C . CYS B 1 184 ? 10.019 12.211 154.197 1.00 38.69 163 CYS B C 1
ATOM 2404 O O . CYS B 1 184 ? 10.589 11.408 154.945 1.00 34.79 163 CYS B O 1
ATOM 2407 N N . HIS B 1 185 ? 8.752 12.583 154.343 1.00 37.88 164 HIS B N 1
ATOM 2408 C CA . HIS B 1 185 ? 7.913 12.142 155.446 1.00 41.29 164 HIS B CA 1
ATOM 2409 C C . HIS B 1 185 ? 6.753 11.350 154.883 1.00 40.32 164 HIS B C 1
ATOM 2410 O O . HIS B 1 185 ? 5.995 11.864 154.054 1.00 35.81 164 HIS B O 1
ATOM 2417 N N . ARG B 1 186 ? 6.608 10.115 155.343 1.00 36.87 165 ARG B N 1
ATOM 2418 C CA . ARG B 1 186 ? 5.646 9.211 154.733 1.00 42.68 165 ARG B CA 1
ATOM 2419 C C . ARG B 1 186 ? 4.233 9.618 155.118 1.00 46.42 165 ARG B C 1
ATOM 2420 O O . ARG B 1 186 ? 3.926 9.757 156.303 1.00 44.60 165 ARG B O 1
ATOM 2428 N N . GLU B 1 187 ? 3.383 9.828 154.113 1.00 48.41 166 GLU B N 1
ATOM 2429 C CA . GLU B 1 187 ? 1.955 10.031 154.315 1.00 52.87 166 GLU B CA 1
ATOM 2430 C C . GLU B 1 187 ? 1.126 8.813 153.927 1.00 55.08 166 GLU B C 1
ATOM 2431 O O . GLU B 1 187 ? -0.007 8.675 154.407 1.00 57.49 166 GLU B O 1
ATOM 2437 N N . ALA B 1 188 ? 1.679 7.945 153.083 1.00 52.29 167 ALA B N 1
ATOM 2438 C CA . ALA B 1 188 ? 1.138 6.639 152.707 1.00 57.34 167 ALA B CA 1
ATOM 2439 C C . ALA B 1 188 ? 2.312 5.771 152.233 1.00 53.70 167 ALA B C 1
ATOM 2440 O O . ALA B 1 188 ? 2.231 4.543 152.261 1.00 60.09 167 ALA B O 1
#

Nearest PDB structures (foldseek):
  7sfn-assembly1_A  TM=1.007E+00  e=4.796E-27  Streptomyces avermitilis
  7sfn-assembly1_B  TM=9.915E-01  e=1.294E-24  Streptomyces avermitilis
  7sfp-assembly1_A  TM=9.384E-01  e=9.276E-15  Streptomyces ossamyceticus
  4tq2-assembly1_A-2  TM=6.459E-01  e=4.372E-03  Guillardia theta CCMP2712
  8xai-assembly1_D  TM=2.009E-01  e=3.343E-01  Bacillus subtilis

Foldseek 3Di:
DDDDAADPLLVLVPLQAAKWKKWKWFVVDVVIDIDIWIWHWDQPPNNQWIKIWIADVVVRKIKIWIWGQDVVVCWIWIWIDIPVGDTDIWIFNGDDPQWTWTWDDDDCAIKIWIKGCDDSFKIKIWIWGAPDHHDTDTGMIMIIGHPD/DVPDDPDDAADPLLVLVCLQAAKWWKWKWFVVDVVIDIDIWIWHWHQPPNNQWIWIWTQDVVVRKIKIWIWGQDVVVCWIWIWIDIPVLKTWIWIWNGDDPQKTWTKGDDIVQKIKIWIKGDDDSFKIKTWIWIDHDPDDTHTGMMMIIGHPD

Solvent-accessible surface area: 15682 Å² total; per-residue (Å²): 143,121,54,53,118,33,40,153,89,1,140,40,0,55,36,5,50,19,61,4,98,0,70,33,31,43,81,94,31,143,117,56,62,103,21,84,12,37,15,53,8,55,59,30,26,112,13,11,0,7,27,2,49,21,88,18,81,78,102,68,28,33,0,34,8,0,2,7,30,23,122,98,124,65,13,0,2,0,1,40,0,0,4,63,38,74,62,15,56,3,72,4,145,10,77,132,129,52,94,1,30,2,49,14,79,28,150,108,81,64,26,35,30,20,6,52,82,76,74,120,118,30,3,1,12,58,2,33,32,50,104,114,152,54,117,75,80,68,12,40,42,6,50,0,47,99,122,86,143,173,151,75,89,110,49,53,118,22,36,144,76,0,129,45,0,49,33,2,48,17,64,5,93,0,58,36,32,44,82,93,28,149,111,54,58,101,21,80,12,34,16,45,7,51,64,28,26,113,11,10,0,4,25,2,24,24,130,20,93,89,96,91,34,33,0,38,7,0,2,6,28,22,124,66,118,64,13,0,9,1,4,39,0,0,4,56,30,51,36,11,72,4,75,3,122,6,75,111,145,52,98,0,30,1,49,14,67,32,54,71,142,60,78,22,33,32,18,4,40,92,76,70,146,116,33,3,4,14,74,1,31,37,41,113,134,175,43,119,70,85,78,8,38,31,5,50,0,50,86,132,77

Secondary structure (DSSP, 8-state):
--PPPPPGGGGGGGGGBEEEEEEEEESSSSSPEEEEEEEEEEEEGGGTEEEEEEEETTTTEEEEEEEEEEGGGTEEEEEEEETTS-EEEEEE--EETTEEEEEEE----EEEEEEEEEETTEEEEEEEEE-SSS--EEEEEEEEEE--/-----SSPPPPGGGGGGGGG-EEEEEEEEESSSSS-EEEEEEEEEEEEGGGTEEEEEEEEGGGTEEEEEEEEEEGGGTEEEEEEEETTS-EEEEEE--EETTEEEEEEE-----EEEEEEEEEETTEEEEEEEEE-TTS--EEEEEEEEEE--

B-factor: mean 50.53, std 17.48, range [29.13, 130.2]

Organism: Streptomyces avermitilis (NCBI:txid33903)

Sequence (301 aa):
FTRPPAPEKMRDLDFLLGDFRAEWTNFTADPATTGTAAWNTASTFHGHAYEMTQRRVEAHDLTGRFVVQWVESESSFSGYYYDDWGNRTLLTSEGWQDGYLAFTGECFGFLLKEQYEIVDEKHYVKRGFIKFDEGDWIPADEVHCHREAAEQEFTRPPAPEKMRDLDFLLGDFRAEWTNFTADPATTGTAAWNTASTFHGHAYEMTQRVEAHDLTGRFVVQWVESESSFSGYYYDDWGNRTLLTSEGWQDGYLAFTGECFGSFLLKEQYEIVDEKHYVKRGFIKFDEGDWIPADEVHCHREA